Protein AF-I1BH23-F1 (afdb_monomer)

Organism: Rhizopus delemar (strain RA 99-880 / ATCC MYA-4621 / FGSC 9543 / NRRL 43880) (NCBI:txid246409)

Structure (mmCIF, N/CA/C/O backbone):
data_AF-I1BH23-F1
#
_entry.id   AF-I1BH23-F1
#
loop_
_atom_site.group_PDB
_atom_site.id
_atom_site.type_symbol
_atom_site.label_atom_id
_atom_site.label_alt_id
_atom_site.label_comp_id
_atom_site.label_asym_id
_atom_site.label_entity_id
_atom_site.label_seq_id
_atom_site.pdbx_PDB_ins_code
_atom_site.Cartn_x
_atom_site.Cartn_y
_atom_site.Cartn_z
_atom_site.occupancy
_atom_site.B_iso_or_equiv
_atom_site.auth_seq_id
_atom_site.auth_comp_id
_atom_site.auth_asym_id
_atom_site.auth_atom_id
_atom_site.pdbx_PDB_model_num
ATOM 1 N N . MET A 1 1 ? -41.120 -14.215 31.975 1.00 35.50 1 MET A N 1
ATOM 2 C CA . MET A 1 1 ? -40.733 -13.233 33.008 1.00 35.50 1 MET A CA 1
ATOM 3 C C . MET A 1 1 ? -39.450 -12.530 32.563 1.00 35.50 1 MET A C 1
ATOM 5 O O . MET A 1 1 ? -38.371 -13.021 32.846 1.00 35.50 1 MET A O 1
ATOM 9 N N . ARG A 1 2 ? -39.552 -11.447 31.778 1.00 42.12 2 ARG A N 1
ATOM 10 C CA . ARG A 1 2 ? -38.426 -10.549 31.460 1.00 42.12 2 ARG A CA 1
ATOM 11 C C . ARG A 1 2 ? -38.741 -9.221 32.123 1.00 42.12 2 ARG A C 1
ATOM 13 O O . ARG A 1 2 ? -39.538 -8.449 31.608 1.00 42.12 2 ARG A O 1
ATOM 20 N N . GLY A 1 3 ? -38.186 -9.025 33.304 1.00 43.84 3 GLY A N 1
ATOM 21 C CA . GLY A 1 3 ? -38.263 -7.773 34.024 1.00 43.84 3 GLY A CA 1
ATOM 22 C C . GLY A 1 3 ? -36.940 -7.581 34.727 1.00 43.84 3 GLY A C 1
ATOM 23 O O . GLY A 1 3 ? -36.629 -8.357 35.621 1.00 43.84 3 GLY A O 1
ATOM 24 N N . GLN A 1 4 ? -36.168 -6.601 34.270 1.00 43.69 4 GLN A N 1
ATOM 25 C CA . GLN A 1 4 ? -35.532 -5.579 35.098 1.00 43.69 4 GLN A CA 1
ATOM 26 C C . GLN A 1 4 ? -34.701 -4.667 34.191 1.00 43.69 4 GLN A C 1
ATOM 28 O O . GLN A 1 4 ? -33.939 -5.128 33.346 1.00 43.69 4 GLN A O 1
ATOM 33 N N . ASN A 1 5 ? -34.923 -3.366 34.356 1.00 53.41 5 ASN A N 1
ATOM 34 C CA . ASN A 1 5 ? -34.186 -2.278 33.731 1.00 53.41 5 ASN A CA 1
ATOM 35 C C . ASN A 1 5 ? -32.674 -2.493 33.876 1.00 53.41 5 ASN A C 1
ATOM 37 O O . ASN A 1 5 ? -32.175 -2.543 34.997 1.00 53.41 5 ASN A O 1
ATOM 41 N N . SER A 1 6 ? -31.946 -2.555 32.765 1.00 54.62 6 SER A N 1
ATOM 42 C CA . SER A 1 6 ? -30.481 -2.538 32.763 1.00 54.62 6 SER A CA 1
ATOM 43 C C . SER A 1 6 ? -29.960 -1.454 31.817 1.00 54.62 6 SER A C 1
ATOM 45 O O . SER A 1 6 ? -29.117 -1.718 30.967 1.00 54.62 6 SER A O 1
ATOM 47 N N . ASP A 1 7 ? -30.478 -0.231 31.955 1.00 61.53 7 ASP A N 1
ATOM 48 C CA . ASP A 1 7 ? -29.853 0.970 31.370 1.00 61.53 7 ASP A CA 1
ATOM 49 C C . ASP A 1 7 ? -28.639 1.437 32.195 1.00 61.53 7 ASP A C 1
ATOM 51 O O . ASP A 1 7 ? -27.981 2.424 31.867 1.00 61.53 7 ASP A O 1
ATOM 55 N N . SER A 1 8 ? -28.319 0.734 33.285 1.00 75.50 8 SER A N 1
ATOM 56 C CA . SER A 1 8 ? -27.073 0.936 34.009 1.00 75.50 8 SER A CA 1
ATOM 57 C C . SER A 1 8 ? -25.912 0.346 33.200 1.00 75.50 8 SER A C 1
ATOM 59 O O . SER A 1 8 ? -25.946 -0.855 32.912 1.00 75.50 8 SER A O 1
ATOM 61 N N . PRO A 1 9 ? -24.882 1.143 32.867 1.00 83.44 9 PRO A N 1
ATOM 62 C CA . PRO A 1 9 ? -23.712 0.641 32.162 1.00 83.44 9 PRO A CA 1
ATOM 63 C C . PRO A 1 9 ? -23.049 -0.485 32.958 1.00 83.44 9 PRO A C 1
ATOM 65 O O . PRO A 1 9 ? -22.984 -0.447 34.191 1.00 83.44 9 PRO A O 1
ATOM 68 N N . LEU A 1 10 ? -22.559 -1.493 32.241 1.00 89.56 10 LEU A N 1
ATOM 69 C CA . LEU A 1 10 ? -21.829 -2.608 32.823 1.00 89.56 10 LEU A CA 1
ATOM 70 C C . LEU A 1 10 ? -20.572 -2.102 33.532 1.00 89.56 10 LEU A C 1
ATOM 72 O O . LEU A 1 10 ? -19.930 -1.132 33.118 1.00 89.56 10 LEU A O 1
ATOM 76 N N . ASN A 1 11 ? -20.160 -2.827 34.574 1.00 93.50 11 ASN A N 1
ATOM 77 C CA . ASN A 1 11 ? -18.813 -2.666 35.105 1.00 93.50 11 ASN A CA 1
ATOM 78 C C . ASN A 1 11 ? -17.798 -2.902 33.962 1.00 93.50 11 ASN A C 1
ATOM 80 O O . ASN A 1 11 ? -17.906 -3.926 33.283 1.00 93.50 11 ASN A O 1
ATOM 84 N N . PRO A 1 12 ? -16.798 -2.026 33.752 1.00 93.88 12 PRO A N 1
ATOM 85 C CA . PRO A 1 12 ? -15.877 -2.151 32.622 1.00 93.88 12 PRO A CA 1
ATOM 86 C C . PRO A 1 12 ? -15.124 -3.486 32.546 1.00 93.88 12 PRO A C 1
ATOM 88 O O . PRO A 1 12 ? -14.884 -3.995 31.454 1.00 93.88 12 PRO A O 1
ATOM 91 N N . VAL A 1 13 ? -14.786 -4.086 33.693 1.00 95.06 13 VAL A N 1
ATOM 92 C CA . VAL A 1 13 ? -14.118 -5.398 33.752 1.00 95.06 13 VAL A CA 1
ATOM 93 C C . VAL A 1 13 ? -15.074 -6.507 33.315 1.00 95.06 13 VAL A C 1
ATOM 95 O O . VAL A 1 13 ? -14.680 -7.416 32.584 1.00 95.06 13 VAL A O 1
ATOM 98 N N . MET A 1 14 ? -16.346 -6.409 33.707 1.00 94.19 14 MET A N 1
ATOM 99 C CA . MET A 1 14 ? -17.389 -7.333 33.260 1.00 94.19 14 MET A CA 1
ATOM 100 C C . MET A 1 14 ? -17.646 -7.189 31.758 1.00 94.19 14 MET A C 1
ATOM 102 O O . MET A 1 14 ? -17.701 -8.190 31.053 1.00 94.19 14 MET A O 1
ATOM 106 N N . ALA A 1 15 ? -17.737 -5.957 31.252 1.00 94.38 15 ALA A N 1
ATOM 107 C CA . ALA A 1 15 ? -17.900 -5.684 29.826 1.00 94.38 15 ALA A CA 1
ATOM 108 C C . ALA A 1 15 ? -16.736 -6.259 29.001 1.00 94.38 15 ALA A C 1
ATOM 110 O O . ALA A 1 15 ? -16.965 -6.929 27.999 1.00 94.38 15 ALA A O 1
ATOM 111 N N . LEU A 1 16 ? -15.491 -6.072 29.453 1.00 95.19 16 LEU A N 1
ATOM 112 C CA . LEU A 1 16 ? -14.322 -6.682 28.817 1.00 95.19 16 LEU A CA 1
ATOM 113 C C . LEU A 1 16 ? -14.391 -8.215 28.837 1.00 95.19 16 LEU A C 1
ATOM 115 O O . LEU A 1 16 ? -14.121 -8.854 27.823 1.00 95.19 16 LEU A O 1
ATOM 119 N N . SER A 1 17 ? -14.772 -8.799 29.974 1.00 96.31 17 SER A N 1
ATOM 120 C CA . SER A 1 17 ? -14.892 -10.253 30.119 1.00 96.31 17 SER A CA 1
ATOM 121 C C . SER A 1 17 ? -15.945 -10.824 29.168 1.00 96.31 17 SER A C 1
ATOM 123 O O . SER A 1 17 ? -15.680 -11.811 28.489 1.00 96.31 17 SER A O 1
ATOM 125 N N . LEU A 1 18 ? -17.108 -10.171 29.067 1.00 94.81 18 LEU A N 1
ATOM 126 C CA . LEU A 1 18 ? -18.178 -10.550 28.141 1.00 94.81 18 LEU A CA 1
ATOM 127 C C . LEU A 1 18 ? -17.742 -10.407 26.684 1.00 94.81 18 LEU A C 1
ATOM 129 O O . LEU A 1 18 ? -17.912 -11.345 25.914 1.00 94.81 18 LEU A O 1
ATOM 133 N N . PHE A 1 19 ? -17.098 -9.297 26.322 1.00 95.00 19 PHE A N 1
ATOM 134 C CA . PHE A 1 19 ? -16.575 -9.091 24.972 1.00 95.00 19 PHE A CA 1
ATOM 135 C C . PHE A 1 19 ? -15.619 -10.219 24.543 1.00 95.00 19 PHE A C 1
ATOM 137 O O . PHE A 1 19 ? -15.718 -10.733 23.428 1.00 95.00 19 PHE A O 1
ATOM 144 N N . LEU A 1 20 ? -14.718 -10.642 25.439 1.00 94.88 20 LEU A N 1
ATOM 145 C CA . LEU A 1 20 ? -13.757 -11.720 25.177 1.00 94.88 20 LEU A CA 1
ATOM 146 C C . LEU A 1 20 ? -14.379 -13.124 25.206 1.00 94.88 20 LEU A C 1
ATOM 148 O O . LEU A 1 20 ? -13.872 -14.016 24.524 1.00 94.88 20 LEU A O 1
ATOM 152 N N . ALA A 1 21 ? -15.436 -13.331 25.992 1.00 95.44 21 ALA A N 1
ATOM 153 C CA . ALA A 1 21 ? -16.112 -14.619 26.123 1.00 95.44 21 ALA A CA 1
ATOM 154 C C . ALA A 1 21 ? -17.132 -14.867 25.004 1.00 95.44 21 ALA A C 1
ATOM 156 O O . ALA A 1 21 ? -17.202 -15.971 24.473 1.00 95.44 21 ALA A O 1
ATOM 157 N N . GLU A 1 22 ? -17.919 -13.853 24.636 1.00 93.56 22 GLU A N 1
ATOM 158 C CA . GLU A 1 22 ? -18.977 -13.982 23.629 1.00 93.56 22 GLU A CA 1
ATOM 159 C C . GLU A 1 22 ? -18.433 -13.979 22.197 1.00 93.56 22 GLU A C 1
ATOM 161 O O . GLU A 1 22 ? -19.048 -14.587 21.323 1.00 93.56 22 GLU A O 1
ATOM 166 N N . GLN A 1 23 ? -17.315 -13.279 21.954 1.00 89.44 23 GLN A N 1
ATOM 167 C CA . GLN A 1 23 ? -16.611 -13.192 20.662 1.00 89.44 23 GLN A CA 1
ATOM 168 C C . GLN A 1 23 ? -17.528 -12.952 19.454 1.00 89.44 23 GLN A C 1
ATOM 170 O O . GLN A 1 23 ? -17.286 -13.452 18.354 1.00 89.44 23 GLN A O 1
ATOM 175 N N . GLN A 1 24 ? -18.602 -12.184 19.643 1.00 91.44 24 GLN A N 1
ATOM 176 C CA . GLN A 1 24 ? -19.575 -11.978 18.580 1.00 91.44 24 GLN A CA 1
ATOM 177 C C . GLN A 1 24 ? -18.942 -11.185 17.429 1.00 91.44 24 GLN A C 1
ATOM 179 O O . GLN A 1 24 ? -18.278 -10.171 17.668 1.00 91.44 24 GLN A O 1
ATOM 184 N N . PRO A 1 25 ? -19.179 -11.576 16.164 1.00 87.00 25 PRO A N 1
ATOM 185 C CA . PRO A 1 25 ? -18.552 -10.933 15.009 1.00 87.00 25 PRO A CA 1
ATOM 186 C C . PRO A 1 25 ? -19.058 -9.504 14.779 1.00 87.00 25 PRO A C 1
ATOM 188 O O . PRO A 1 25 ? -18.439 -8.729 14.054 1.00 87.00 25 PRO A O 1
ATOM 191 N N . SER A 1 26 ? -20.189 -9.135 15.384 1.00 90.06 26 SER A N 1
ATOM 192 C CA . SER A 1 26 ? -20.736 -7.788 15.299 1.00 90.06 26 SER A CA 1
ATOM 193 C C . SER A 1 26 ? -21.323 -7.346 16.630 1.00 90.06 26 SER A C 1
ATOM 195 O O . SER A 1 26 ? -21.889 -8.150 17.369 1.00 90.06 26 SER A O 1
ATOM 197 N N . LEU A 1 27 ? -21.256 -6.036 16.878 1.00 92.19 27 LEU A N 1
ATOM 198 C CA . LEU A 1 27 ? -21.851 -5.396 18.049 1.00 92.19 27 LEU A CA 1
ATOM 199 C C . LEU A 1 27 ? -23.343 -5.728 18.198 1.00 92.19 27 LEU A C 1
ATOM 201 O O . LEU A 1 27 ? -23.823 -5.881 19.312 1.00 92.19 27 LEU A O 1
ATOM 205 N N . TYR A 1 28 ? -24.069 -5.853 17.085 1.00 90.75 28 TYR A N 1
ATOM 206 C CA . TYR A 1 28 ? -25.521 -6.060 17.084 1.00 90.75 28 TYR A CA 1
ATOM 207 C C . TYR A 1 28 ? -25.939 -7.426 17.648 1.00 90.75 28 TYR A C 1
ATOM 209 O O . TYR A 1 28 ? -27.077 -7.592 18.075 1.00 90.75 28 TYR A O 1
ATOM 217 N N . LEU A 1 29 ? -25.024 -8.397 17.631 1.00 90.56 29 LEU A N 1
ATOM 218 C CA . LEU A 1 29 ? -25.246 -9.750 18.142 1.00 90.56 29 LEU A CA 1
ATOM 219 C C . LEU A 1 29 ? -24.786 -9.916 19.596 1.00 90.56 29 LEU A C 1
ATOM 221 O O . LEU A 1 29 ? -25.023 -10.966 20.185 1.00 90.56 29 LEU A O 1
ATOM 225 N N . HIS A 1 30 ? -24.127 -8.906 20.168 1.00 92.94 30 HIS A N 1
ATOM 226 C CA . HIS A 1 30 ? -23.650 -8.940 21.547 1.00 92.94 30 HIS A CA 1
ATOM 227 C C . HIS A 1 30 ? -24.825 -8.860 22.530 1.00 92.94 30 HIS A C 1
ATOM 229 O O . HIS A 1 30 ? -25.798 -8.151 22.268 1.00 92.94 30 HIS A O 1
ATOM 235 N N . THR A 1 31 ? -24.722 -9.505 23.696 1.00 92.75 31 THR A N 1
ATOM 236 C CA . THR A 1 31 ? -25.790 -9.496 24.723 1.00 92.75 31 THR A CA 1
ATOM 237 C C . THR A 1 31 ? -26.131 -8.081 25.217 1.00 92.75 31 THR A C 1
ATOM 239 O O . THR A 1 31 ? -27.262 -7.792 25.604 1.00 92.75 31 THR A O 1
ATOM 242 N N . HIS A 1 32 ? -25.153 -7.174 25.156 1.00 91.44 32 HIS A N 1
ATOM 243 C CA . HIS A 1 32 ? -25.263 -5.771 25.572 1.00 91.44 32 HIS A CA 1
ATOM 244 C C . HIS A 1 32 ? -24.798 -4.804 24.465 1.00 91.44 32 HIS A C 1
ATOM 246 O O . HIS A 1 32 ? -23.733 -4.197 24.583 1.00 91.44 32 HIS A O 1
ATOM 252 N N . PRO A 1 33 ? -25.568 -4.640 23.374 1.00 91.06 33 PRO A N 1
ATOM 253 C CA . PRO A 1 33 ? -25.131 -3.891 22.191 1.00 91.06 33 PRO A CA 1
ATOM 254 C C . PRO A 1 33 ? -25.124 -2.367 22.406 1.00 91.06 33 PRO A C 1
ATOM 256 O O . PRO A 1 33 ? -24.469 -1.633 21.668 1.00 91.06 33 PRO A O 1
ATOM 259 N N . HIS A 1 34 ? -25.859 -1.884 23.412 1.00 93.06 34 HIS A N 1
ATOM 260 C CA . HIS A 1 34 ? -25.967 -0.464 23.760 1.00 93.06 34 HIS A CA 1
ATOM 261 C C . HIS A 1 34 ? -25.027 -0.040 24.895 1.00 93.06 34 HIS A C 1
ATOM 263 O O . HIS A 1 34 ? -24.980 1.142 25.231 1.00 93.06 34 HIS A O 1
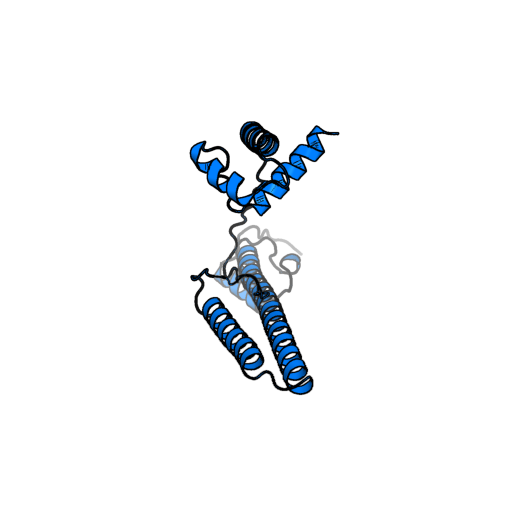ATOM 269 N N . ASP A 1 35 ? -24.268 -0.975 25.476 1.00 93.50 35 ASP A N 1
ATOM 270 C CA . ASP A 1 35 ? -23.333 -0.648 26.548 1.00 93.50 35 ASP A CA 1
ATOM 271 C C . ASP A 1 35 ? -22.147 0.180 26.007 1.00 93.50 35 ASP A C 1
ATOM 273 O O . ASP A 1 35 ? -21.508 -0.217 25.025 1.00 93.50 35 ASP A O 1
ATOM 277 N N . PRO A 1 36 ? -21.814 1.329 26.626 1.00 93.31 36 PRO A N 1
ATOM 278 C CA . PRO A 1 36 ? -20.774 2.219 26.118 1.00 93.31 36 PRO A CA 1
ATOM 279 C C . PRO A 1 36 ? -19.378 1.582 26.126 1.00 93.31 36 PRO A C 1
ATOM 281 O O . PRO A 1 36 ? -18.582 1.865 25.225 1.00 93.31 36 PRO A O 1
ATOM 284 N N . THR A 1 37 ? -19.077 0.710 27.094 1.00 94.75 37 THR A N 1
ATOM 285 C CA . THR A 1 37 ? -17.784 0.019 27.171 1.00 94.75 37 THR A CA 1
ATOM 286 C C . THR A 1 37 ? -17.678 -1.027 26.069 1.00 94.75 37 THR A C 1
ATOM 288 O O . THR A 1 37 ? -16.680 -1.047 25.351 1.00 94.75 37 THR A O 1
ATOM 291 N N . ILE A 1 38 ? -18.726 -1.831 25.855 1.00 95.06 38 ILE A N 1
ATOM 292 C CA . ILE A 1 38 ? -18.786 -2.797 24.745 1.00 95.06 38 ILE A CA 1
ATOM 293 C C . ILE A 1 38 ? -18.625 -2.089 23.395 1.00 95.06 38 ILE A C 1
ATOM 295 O O . ILE A 1 38 ? -17.793 -2.489 22.578 1.00 95.06 38 ILE A O 1
ATOM 299 N N . ILE A 1 39 ? -19.347 -0.986 23.168 1.00 94.69 39 ILE A N 1
ATOM 300 C CA . ILE A 1 39 ? -19.219 -0.179 21.945 1.00 94.69 39 ILE A CA 1
ATOM 301 C C . ILE A 1 39 ? -17.770 0.284 21.742 1.00 94.69 39 ILE A C 1
ATOM 303 O O . ILE A 1 39 ? -17.249 0.234 20.624 1.00 94.69 39 ILE A O 1
ATOM 307 N N . GLN A 1 40 ? -17.108 0.750 22.804 1.00 94.81 40 GLN A N 1
ATOM 308 C CA . GLN A 1 40 ? -15.728 1.223 22.730 1.00 94.81 40 GLN A CA 1
ATOM 309 C C . GLN A 1 40 ? -14.734 0.090 22.442 1.00 94.81 40 GLN A C 1
ATOM 311 O O . GLN A 1 40 ? -13.789 0.295 21.672 1.00 94.81 40 GLN A O 1
ATOM 316 N N . LEU A 1 41 ? -14.956 -1.102 22.999 1.00 94.50 41 LEU A N 1
ATOM 317 C CA . LEU A 1 41 ? -14.148 -2.290 22.721 1.00 94.50 41 LEU A CA 1
ATOM 318 C C . LEU A 1 41 ? -14.263 -2.696 21.249 1.00 94.50 41 LEU A C 1
ATOM 320 O O . LEU A 1 41 ? -13.237 -2.827 20.585 1.00 94.50 41 LEU A O 1
ATOM 324 N N . TYR A 1 42 ? -15.479 -2.763 20.696 1.00 94.19 42 TYR A N 1
ATOM 325 C CA . TYR A 1 42 ? -15.682 -3.025 19.266 1.00 94.19 42 TYR A CA 1
ATOM 326 C C . TYR A 1 42 ? -15.034 -1.963 18.377 1.00 94.19 42 TYR A C 1
ATOM 328 O O . TYR A 1 42 ? -14.390 -2.308 17.391 1.00 94.19 42 TYR A O 1
ATOM 336 N N . LYS A 1 43 ? -15.154 -0.673 18.716 1.00 92.00 43 LYS A N 1
ATOM 337 C CA . LYS A 1 43 ? -14.491 0.406 17.961 1.00 92.00 43 LYS A CA 1
ATOM 338 C C . LYS A 1 43 ? -12.973 0.261 17.974 1.00 92.00 43 LYS A C 1
ATOM 340 O O . LYS A 1 43 ? -12.343 0.442 16.936 1.00 92.00 43 LYS A O 1
ATOM 345 N N . THR A 1 44 ? -12.400 -0.060 19.131 1.00 90.75 44 THR A N 1
ATOM 346 C CA . THR A 1 44 ? -10.954 -0.261 19.288 1.00 90.75 44 THR A CA 1
ATOM 347 C C . THR A 1 44 ? -10.491 -1.475 18.491 1.00 90.75 44 THR A C 1
ATOM 349 O O . THR A 1 44 ? -9.577 -1.358 17.681 1.00 90.75 44 THR A O 1
ATOM 352 N N . ALA A 1 45 ? -11.162 -2.616 18.656 1.00 90.06 45 ALA A N 1
ATOM 353 C CA . ALA A 1 45 ? -10.856 -3.841 17.927 1.00 90.06 45 ALA A CA 1
ATOM 354 C C . ALA A 1 45 ? -10.977 -3.637 16.410 1.00 90.06 45 ALA A C 1
ATOM 356 O O . ALA A 1 45 ? -10.064 -3.982 15.666 1.00 90.06 45 ALA A O 1
ATOM 357 N N . PHE A 1 46 ? -12.054 -2.997 15.951 1.00 86.62 46 PHE A N 1
ATOM 358 C CA . PHE A 1 46 ? -12.256 -2.687 14.539 1.00 86.62 46 PHE A CA 1
ATOM 359 C C . PHE A 1 46 ? -11.177 -1.750 13.993 1.00 86.62 46 PHE A C 1
ATOM 361 O O . PHE A 1 46 ? -10.652 -1.998 12.915 1.00 86.62 46 PHE A O 1
ATOM 368 N N . ALA A 1 47 ? -10.799 -0.703 14.734 1.00 82.75 47 ALA A N 1
ATOM 369 C CA . ALA A 1 47 ? -9.709 0.177 14.325 1.00 82.75 47 ALA A CA 1
ATOM 370 C C . ALA A 1 47 ? -8.396 -0.606 14.160 1.00 82.75 47 ALA A C 1
ATOM 372 O O . ALA A 1 47 ? -7.737 -0.473 13.132 1.00 82.75 47 ALA A O 1
ATOM 373 N N . LEU A 1 48 ? -8.053 -1.470 15.120 1.00 82.12 48 LEU A N 1
ATOM 374 C CA . LEU A 1 48 ? -6.850 -2.305 15.052 1.00 82.12 48 LEU A CA 1
ATOM 375 C C . LEU A 1 48 ? -6.874 -3.257 13.845 1.00 82.12 48 LEU A C 1
ATOM 377 O O . LEU A 1 48 ? -5.900 -3.319 13.096 1.00 82.12 48 LEU A O 1
ATOM 381 N N . VAL A 1 49 ? -7.995 -3.947 13.613 1.00 80.19 49 VAL A N 1
ATOM 382 C CA . VAL A 1 49 ? -8.143 -4.899 12.498 1.00 80.19 49 VAL A CA 1
ATOM 383 C C . VAL A 1 49 ? -8.151 -4.187 11.142 1.00 80.19 49 VAL A C 1
ATOM 385 O O . VAL A 1 49 ? -7.472 -4.629 10.218 1.00 80.19 49 VAL A O 1
ATOM 388 N N . CYS A 1 50 ? -8.859 -3.063 11.005 1.00 75.31 50 CYS A N 1
ATOM 389 C CA . CYS A 1 50 ? -8.866 -2.293 9.759 1.00 75.31 50 CYS A CA 1
ATOM 390 C C . CYS A 1 50 ? -7.487 -1.730 9.419 1.00 75.31 50 CYS A C 1
ATOM 392 O O . CYS A 1 50 ? -7.101 -1.747 8.252 1.00 75.31 50 CYS A O 1
ATOM 394 N N . HIS A 1 51 ? -6.728 -1.254 10.410 1.00 73.56 51 HIS A N 1
ATOM 395 C CA . HIS A 1 51 ? -5.353 -0.814 10.176 1.00 73.56 51 HIS A CA 1
ATOM 396 C C . HIS A 1 51 ? -4.467 -1.959 9.689 1.00 73.56 51 HIS A C 1
ATOM 398 O O . HIS A 1 51 ? -3.676 -1.752 8.771 1.00 73.56 51 HIS A O 1
ATOM 404 N N . TYR A 1 52 ? -4.643 -3.158 10.245 1.00 72.44 52 TYR A N 1
ATOM 405 C CA . TYR A 1 52 ? -3.905 -4.338 9.814 1.00 72.44 52 TYR A CA 1
ATOM 406 C C . TYR A 1 52 ? -4.240 -4.745 8.372 1.00 72.44 52 TYR A C 1
ATOM 408 O O . TYR A 1 52 ? -3.335 -4.909 7.563 1.00 72.44 52 TYR A O 1
ATOM 416 N N . GLN A 1 53 ? -5.523 -4.810 8.004 1.00 70.44 53 GLN A N 1
ATOM 417 C CA . GLN A 1 53 ? -5.932 -5.164 6.637 1.00 70.44 53 GLN A CA 1
ATOM 418 C C . GLN A 1 53 ? -5.437 -4.159 5.591 1.00 70.44 53 GLN A C 1
ATOM 420 O O . GLN A 1 53 ? -4.959 -4.556 4.530 1.00 70.44 53 GLN A O 1
ATOM 425 N N . VAL A 1 54 ? -5.521 -2.857 5.884 1.00 74.62 54 VAL A N 1
ATOM 426 C CA . VAL A 1 54 ? -5.004 -1.813 4.984 1.00 74.62 54 VAL A CA 1
ATOM 427 C C . VAL A 1 54 ? -3.482 -1.902 4.870 1.00 74.62 54 VAL A C 1
ATOM 429 O O . VAL A 1 54 ? -2.936 -1.730 3.783 1.00 74.62 54 VAL A O 1
ATOM 432 N N . PHE A 1 55 ? -2.789 -2.198 5.971 1.00 73.81 55 PHE A N 1
ATOM 433 C CA . PHE A 1 55 ? -1.350 -2.433 5.948 1.00 73.81 55 PHE A CA 1
ATOM 434 C C . PHE A 1 55 ? -0.982 -3.631 5.066 1.00 73.81 55 PHE A C 1
ATOM 436 O O . PHE A 1 55 ? -0.115 -3.492 4.207 1.00 73.81 55 PHE A O 1
ATOM 443 N N . GLU A 1 56 ? -1.661 -4.768 5.226 1.00 75.38 56 GLU A N 1
ATOM 444 C CA . GLU A 1 56 ? -1.413 -5.958 4.408 1.00 75.38 56 GLU A CA 1
ATOM 445 C C . GLU A 1 56 ? -1.681 -5.697 2.926 1.00 75.38 56 GLU A C 1
ATOM 447 O O . GLU A 1 56 ? -0.839 -6.014 2.092 1.00 75.38 56 GLU A O 1
ATOM 452 N N . GLN A 1 57 ? -2.805 -5.064 2.581 1.00 73.56 57 GLN A N 1
ATOM 453 C CA . GLN A 1 57 ? -3.124 -4.726 1.190 1.00 73.56 57 GLN A CA 1
ATOM 454 C C . GLN A 1 57 ? -2.065 -3.813 0.562 1.00 73.56 57 GLN A C 1
ATOM 456 O O . GLN A 1 57 ? -1.624 -4.056 -0.563 1.00 73.56 57 GLN A O 1
ATOM 461 N N . ASN A 1 58 ? -1.611 -2.796 1.300 1.00 79.31 58 ASN A N 1
ATOM 462 C CA . ASN A 1 58 ? -0.540 -1.921 0.836 1.00 79.31 58 ASN A CA 1
ATOM 463 C C . ASN A 1 58 ? 0.780 -2.689 0.673 1.00 79.31 58 ASN A C 1
ATOM 465 O O . ASN A 1 58 ? 1.491 -2.469 -0.304 1.00 79.31 58 ASN A O 1
ATOM 469 N N . LEU A 1 59 ? 1.099 -3.607 1.591 1.00 80.31 59 LEU A N 1
ATOM 470 C CA . LEU A 1 59 ? 2.292 -4.447 1.504 1.00 80.31 59 LEU A CA 1
ATOM 471 C C . LEU A 1 59 ? 2.253 -5.359 0.271 1.00 80.31 59 LEU A C 1
ATOM 473 O O . LEU A 1 59 ? 3.252 -5.450 -0.440 1.00 80.31 59 LEU A O 1
ATOM 477 N N . PHE A 1 60 ? 1.112 -5.990 -0.017 1.00 80.12 60 PHE A N 1
ATOM 478 C CA . PHE A 1 60 ? 0.943 -6.812 -1.217 1.00 80.12 60 PHE A CA 1
ATOM 479 C C . PHE A 1 60 ? 1.144 -5.994 -2.494 1.00 80.12 60 PHE A C 1
ATOM 481 O O . PHE A 1 60 ? 1.934 -6.395 -3.345 1.00 80.12 60 PHE A O 1
ATOM 488 N N . SER A 1 61 ? 0.515 -4.820 -2.591 1.00 82.44 61 SER A N 1
ATOM 489 C CA . SER A 1 61 ? 0.682 -3.922 -3.742 1.00 82.44 61 SER A CA 1
ATOM 490 C C . SER A 1 61 ? 2.136 -3.455 -3.918 1.00 82.44 61 SER A C 1
ATOM 492 O O . SER A 1 61 ? 2.642 -3.369 -5.040 1.00 82.44 61 SER A O 1
ATOM 494 N N . TRP A 1 62 ? 2.848 -3.206 -2.814 1.00 81.44 62 TRP A N 1
ATOM 495 C CA . TRP A 1 62 ? 4.280 -2.900 -2.841 1.00 81.44 62 TRP A CA 1
ATOM 496 C C . TRP A 1 62 ? 5.108 -4.054 -3.393 1.00 81.44 62 TRP A C 1
ATOM 498 O O . TRP A 1 62 ? 5.946 -3.836 -4.267 1.0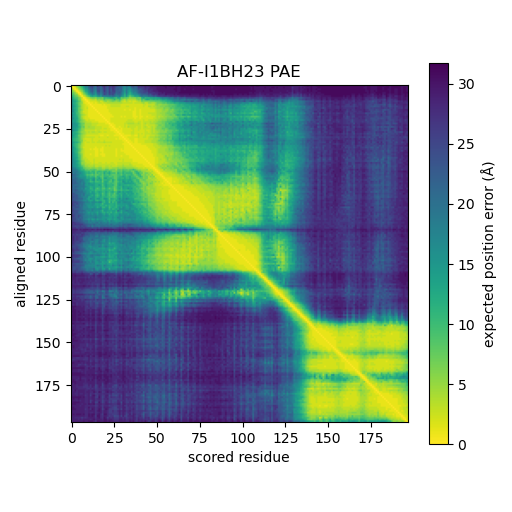0 81.44 62 TRP A O 1
ATOM 508 N N . ILE A 1 63 ? 4.891 -5.265 -2.874 1.00 84.38 63 ILE A N 1
ATOM 509 C CA . ILE A 1 63 ? 5.611 -6.466 -3.307 1.00 84.38 63 ILE A CA 1
ATOM 510 C C . ILE A 1 63 ? 5.381 -6.700 -4.800 1.00 84.38 63 ILE A C 1
ATOM 512 O O . ILE A 1 63 ? 6.351 -6.898 -5.526 1.00 84.38 63 ILE A O 1
ATOM 516 N N . GLU A 1 64 ? 4.134 -6.602 -5.259 1.00 87.06 64 GLU A N 1
ATOM 517 C CA . GLU A 1 64 ? 3.768 -6.733 -6.671 1.00 87.06 64 GLU A CA 1
ATOM 518 C C . GLU A 1 64 ? 4.530 -5.720 -7.540 1.00 87.06 64 GLU A C 1
ATOM 520 O O . GLU A 1 64 ? 5.254 -6.115 -8.449 1.00 87.06 64 GLU A O 1
ATOM 525 N N . THR A 1 65 ? 4.510 -4.434 -7.172 1.00 86.12 65 THR A N 1
ATOM 526 C CA . THR A 1 65 ? 5.231 -3.374 -7.905 1.00 86.12 65 THR A CA 1
ATOM 527 C C . THR A 1 65 ? 6.739 -3.639 -7.987 1.00 86.12 65 THR A C 1
ATOM 529 O O . THR A 1 65 ? 7.366 -3.428 -9.030 1.00 86.12 65 THR A O 1
ATOM 532 N N . ILE A 1 66 ? 7.348 -4.093 -6.885 1.00 87.44 66 ILE A N 1
ATOM 533 C CA . ILE A 1 66 ? 8.783 -4.412 -6.824 1.00 87.44 66 ILE A CA 1
ATOM 534 C C . ILE A 1 66 ? 9.101 -5.603 -7.727 1.00 87.44 66 ILE A C 1
ATOM 536 O O . ILE A 1 66 ? 10.082 -5.561 -8.475 1.00 87.44 66 ILE A O 1
ATOM 540 N N . CYS A 1 67 ? 8.286 -6.656 -7.658 1.00 88.00 67 CYS A N 1
ATOM 541 C CA . CYS A 1 67 ? 8.426 -7.851 -8.478 1.00 88.00 67 CYS A CA 1
ATOM 542 C C . CYS A 1 67 ? 8.292 -7.518 -9.965 1.00 88.00 67 CYS A C 1
ATOM 544 O O . CYS A 1 67 ? 9.202 -7.851 -10.722 1.00 88.00 67 CYS A O 1
ATOM 546 N N . ASP A 1 68 ? 7.254 -6.783 -10.360 1.00 90.19 68 ASP A N 1
ATOM 547 C CA . ASP A 1 68 ? 7.016 -6.376 -11.747 1.00 90.19 68 ASP A CA 1
ATOM 548 C C . ASP A 1 68 ? 8.153 -5.502 -12.284 1.00 90.19 68 ASP A C 1
ATOM 550 O O . ASP A 1 68 ? 8.659 -5.710 -13.391 1.00 90.19 68 ASP A O 1
ATOM 554 N N . THR A 1 69 ? 8.616 -4.538 -11.482 1.00 88.56 69 THR A N 1
ATOM 555 C CA . THR A 1 69 ? 9.720 -3.651 -11.872 1.00 88.56 69 THR A CA 1
ATOM 556 C C . THR A 1 69 ? 11.016 -4.436 -12.058 1.00 88.56 69 THR A C 1
ATOM 558 O O . THR A 1 69 ? 11.722 -4.258 -13.057 1.00 88.56 69 THR A O 1
ATOM 561 N N . ASN A 1 70 ? 11.332 -5.334 -11.123 1.00 89.19 70 ASN A N 1
ATOM 562 C CA . ASN A 1 70 ? 12.514 -6.183 -11.214 1.00 89.19 70 ASN A CA 1
ATOM 563 C C . ASN A 1 70 ? 12.410 -7.160 -12.396 1.00 89.19 70 ASN A C 1
ATOM 565 O O . ASN A 1 70 ? 13.377 -7.311 -13.141 1.00 89.19 70 ASN A O 1
ATOM 569 N N . GLU A 1 71 ? 11.242 -7.758 -12.638 1.00 90.00 71 GLU A N 1
ATOM 570 C CA . GLU A 1 71 ? 11.006 -8.630 -13.790 1.00 90.00 71 GLU A CA 1
ATOM 571 C C . GLU A 1 71 ? 11.245 -7.882 -15.108 1.00 90.00 71 GLU A C 1
ATOM 573 O O . GLU A 1 71 ? 11.955 -8.380 -15.986 1.00 90.00 71 GLU A O 1
ATOM 578 N N . GLN A 1 72 ? 10.731 -6.657 -15.246 1.00 88.56 72 GLN A N 1
ATOM 579 C CA . GLN A 1 72 ? 10.982 -5.827 -16.425 1.00 88.56 72 GLN A CA 1
ATOM 580 C C . GLN A 1 72 ? 12.470 -5.493 -16.601 1.00 88.56 72 GLN A C 1
ATOM 582 O O . GLN A 1 72 ? 12.977 -5.513 -17.726 1.00 88.56 72 GLN A O 1
ATOM 587 N N . LEU A 1 73 ? 13.187 -5.191 -15.515 1.00 86.69 73 LEU A N 1
ATOM 588 C CA . LEU A 1 73 ? 14.629 -4.931 -15.556 1.00 86.69 73 LEU A CA 1
ATOM 589 C C . LEU A 1 73 ? 15.418 -6.171 -15.996 1.00 86.69 73 LEU A C 1
ATOM 591 O O . LEU A 1 73 ? 16.333 -6.051 -16.820 1.00 86.69 73 LEU A O 1
ATOM 595 N N . PHE A 1 74 ? 15.043 -7.358 -15.514 1.00 87.81 74 PHE A N 1
ATOM 596 C CA . PHE A 1 74 ? 15.668 -8.615 -15.919 1.00 87.81 74 PHE A CA 1
ATOM 597 C C . PHE A 1 74 ? 15.359 -8.967 -17.372 1.00 87.81 74 PHE A C 1
ATOM 599 O O . PHE A 1 74 ? 16.289 -9.272 -18.115 1.00 87.81 74 PHE A O 1
ATOM 606 N N . LYS A 1 75 ? 14.105 -8.831 -17.823 1.00 87.06 75 LYS A N 1
ATOM 607 C CA . LYS A 1 75 ? 13.733 -9.028 -19.236 1.00 87.06 75 LYS A CA 1
ATOM 608 C C . LYS A 1 75 ? 14.547 -8.122 -20.159 1.00 87.06 75 LYS A C 1
ATOM 610 O O . LYS A 1 75 ? 15.211 -8.612 -21.064 1.00 87.06 75 LYS A O 1
ATOM 615 N N . ARG A 1 76 ? 14.620 -6.818 -19.858 1.00 83.94 76 ARG A N 1
ATOM 616 C CA . ARG A 1 76 ? 15.429 -5.858 -20.639 1.00 83.94 76 ARG A CA 1
ATOM 617 C C . ARG A 1 76 ? 16.911 -6.226 -20.669 1.00 83.94 76 ARG A C 1
ATOM 619 O O . ARG A 1 76 ? 17.569 -6.022 -21.686 1.00 83.94 76 ARG A O 1
ATOM 626 N N . THR A 1 77 ? 17.439 -6.737 -19.561 1.00 84.44 77 THR A N 1
ATOM 627 C CA . THR A 1 77 ? 18.826 -7.209 -19.465 1.00 84.44 77 THR A CA 1
ATOM 628 C C . THR A 1 77 ? 19.058 -8.435 -20.352 1.00 84.44 77 THR A C 1
ATOM 630 O O . THR A 1 77 ? 19.989 -8.435 -21.156 1.00 84.44 77 THR A O 1
ATOM 633 N N . ILE A 1 78 ? 18.185 -9.442 -20.264 1.00 83.56 78 ILE A N 1
ATOM 634 C CA . ILE A 1 78 ? 18.250 -10.677 -21.061 1.00 83.56 78 ILE A CA 1
ATOM 635 C C . ILE A 1 78 ? 18.134 -10.370 -22.558 1.00 83.56 78 ILE A C 1
ATOM 637 O O . ILE A 1 78 ? 18.945 -10.863 -23.344 1.00 83.56 78 ILE A O 1
ATOM 641 N N . ASP A 1 79 ? 17.188 -9.515 -22.950 1.00 84.00 79 ASP A N 1
ATOM 642 C CA . ASP A 1 79 ? 16.993 -9.106 -24.344 1.00 84.00 79 ASP A CA 1
ATOM 643 C C . ASP A 1 79 ? 18.254 -8.441 -24.904 1.00 84.00 79 ASP A C 1
ATOM 645 O O . ASP A 1 79 ? 18.666 -8.715 -26.032 1.00 84.00 79 ASP A O 1
ATOM 649 N N . LYS A 1 80 ? 18.909 -7.588 -24.104 1.00 81.44 80 LYS A N 1
ATOM 650 C CA . LYS A 1 80 ? 20.130 -6.888 -24.518 1.00 81.44 80 LYS A CA 1
ATOM 651 C C . LYS A 1 80 ? 21.317 -7.823 -24.667 1.00 81.44 80 LYS A C 1
ATOM 653 O O . LYS A 1 80 ? 22.005 -7.728 -25.679 1.00 81.44 80 LYS A O 1
ATOM 658 N N . ILE A 1 81 ? 21.508 -8.746 -23.728 1.00 81.38 81 ILE A N 1
ATOM 659 C CA . ILE A 1 81 ? 22.543 -9.783 -23.824 1.00 81.38 81 ILE A CA 1
ATOM 660 C C . ILE A 1 81 ? 22.319 -10.645 -25.076 1.00 81.38 81 ILE A C 1
ATOM 662 O O . ILE A 1 81 ? 23.261 -10.899 -25.824 1.00 81.38 81 ILE A O 1
ATOM 666 N N . SER A 1 82 ? 21.069 -11.033 -25.340 1.00 80.19 82 SER A N 1
ATOM 667 C CA . SER A 1 82 ? 20.700 -11.893 -26.473 1.00 80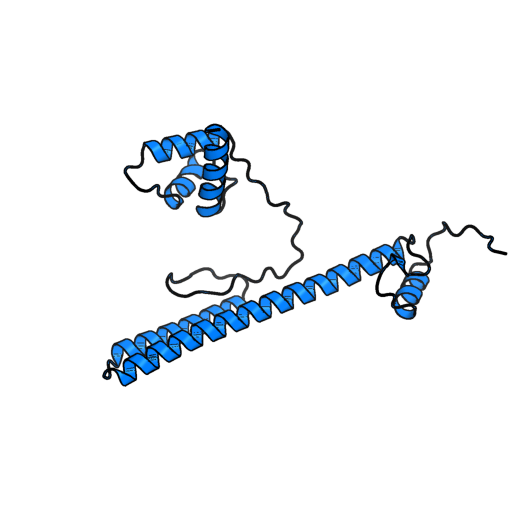.19 82 SER A CA 1
ATOM 668 C C . SER A 1 82 ? 20.822 -11.190 -27.832 1.00 80.19 82 SER A C 1
ATOM 670 O O . SER A 1 82 ? 21.114 -11.835 -28.833 1.00 80.19 82 SER A O 1
ATOM 672 N N . SER A 1 83 ? 20.631 -9.865 -27.883 1.00 80.88 83 SER A N 1
ATOM 673 C CA . SER A 1 83 ? 20.665 -9.064 -29.122 1.00 80.88 83 SER A CA 1
ATOM 674 C C . SER A 1 83 ? 22.065 -8.681 -29.628 1.00 80.88 83 SER A C 1
ATOM 676 O O . SER A 1 83 ? 22.179 -7.996 -30.643 1.00 80.88 83 SER A O 1
ATOM 678 N N . GLY A 1 84 ? 23.123 -9.097 -28.931 1.00 72.94 84 GLY A N 1
ATOM 679 C CA . GLY A 1 84 ? 24.494 -8.646 -29.170 1.00 72.94 84 GLY A CA 1
ATOM 680 C C . GLY A 1 84 ? 24.996 -7.820 -27.989 1.00 72.94 84 GLY A C 1
ATOM 681 O O . GLY A 1 84 ? 24.366 -6.852 -27.567 1.00 72.94 84 GLY A O 1
ATOM 682 N N . MET A 1 85 ? 26.120 -8.254 -27.423 1.00 69.69 85 MET A N 1
ATOM 683 C CA . MET A 1 85 ? 26.584 -7.850 -26.099 1.00 69.69 85 MET A CA 1
ATOM 684 C C . MET A 1 85 ? 27.059 -6.387 -26.066 1.00 69.69 85 MET A C 1
ATOM 686 O O . MET A 1 85 ? 28.214 -6.083 -26.344 1.00 69.69 85 MET A O 1
ATOM 690 N N . ASP A 1 86 ? 26.169 -5.479 -25.671 1.00 78.62 86 ASP A N 1
ATOM 691 C CA . ASP A 1 86 ? 26.518 -4.121 -25.241 1.00 78.62 86 ASP A CA 1
ATOM 692 C C . ASP A 1 86 ? 26.703 -4.130 -23.713 1.00 78.62 86 ASP A C 1
ATOM 694 O O . ASP A 1 86 ? 25.756 -3.942 -22.936 1.00 78.62 86 ASP A O 1
ATOM 698 N N . MET A 1 87 ? 27.929 -4.448 -23.283 1.00 79.00 87 MET A N 1
ATOM 699 C CA . MET A 1 87 ? 28.296 -4.595 -21.868 1.00 79.00 87 MET A CA 1
ATOM 700 C C . MET A 1 87 ? 28.026 -3.321 -21.064 1.00 79.00 87 MET A C 1
ATOM 702 O O . MET A 1 87 ? 27.523 -3.401 -19.943 1.00 79.00 87 MET A O 1
ATOM 706 N N . ASP A 1 88 ? 28.291 -2.148 -21.641 1.00 80.06 88 ASP A N 1
ATOM 707 C CA . ASP A 1 88 ? 28.111 -0.865 -20.959 1.00 80.06 88 ASP A CA 1
ATOM 708 C C . ASP A 1 88 ? 26.633 -0.548 -20.740 1.00 80.06 88 ASP A C 1
ATOM 710 O O . ASP A 1 88 ? 26.229 -0.096 -19.664 1.00 80.06 88 ASP A O 1
ATOM 714 N N . ARG A 1 89 ? 25.786 -0.820 -21.736 1.00 76.81 89 ARG A N 1
ATOM 715 C CA . ARG A 1 89 ? 24.341 -0.619 -21.600 1.00 76.81 89 ARG A CA 1
ATOM 716 C C . ARG A 1 89 ? 23.708 -1.620 -20.643 1.00 76.81 89 ARG A C 1
ATOM 718 O O . ARG A 1 89 ? 22.837 -1.238 -19.862 1.00 76.81 89 ARG A O 1
ATOM 725 N N . THR A 1 90 ? 24.163 -2.867 -20.676 1.00 82.12 90 THR A N 1
ATOM 726 C CA . THR A 1 90 ? 23.718 -3.918 -19.754 1.00 82.12 90 THR A CA 1
ATOM 727 C C . THR A 1 90 ? 24.085 -3.559 -18.315 1.00 82.12 90 THR A C 1
ATOM 729 O O . THR A 1 90 ? 23.227 -3.572 -17.433 1.00 82.12 90 THR A O 1
ATOM 732 N N . LYS A 1 91 ? 25.326 -3.107 -18.092 1.00 83.19 91 LYS A N 1
ATOM 733 C CA . LYS A 1 91 ? 25.798 -2.614 -16.795 1.00 83.19 91 LYS A CA 1
ATOM 734 C C . LYS A 1 91 ? 24.926 -1.476 -16.256 1.00 83.19 91 LYS A C 1
ATOM 736 O O . LYS A 1 91 ? 24.518 -1.540 -15.102 1.00 83.19 91 LYS A O 1
ATOM 741 N N . ARG A 1 92 ? 24.554 -0.494 -17.089 1.00 83.12 92 ARG A N 1
ATOM 742 C CA . ARG A 1 92 ? 23.661 0.612 -16.680 1.00 83.12 92 ARG A CA 1
ATOM 743 C C . ARG A 1 92 ? 22.268 0.140 -16.254 1.00 83.12 92 ARG A C 1
ATOM 745 O O . ARG A 1 92 ? 21.696 0.712 -15.330 1.00 83.12 92 ARG A O 1
ATOM 752 N N . ILE A 1 93 ? 21.703 -0.873 -16.918 1.00 82.06 93 ILE A N 1
ATOM 753 C CA . ILE A 1 93 ? 20.401 -1.445 -16.528 1.00 82.06 93 ILE A CA 1
ATOM 754 C C . ILE A 1 93 ? 20.519 -2.115 -15.153 1.00 82.06 93 ILE A C 1
ATOM 756 O O . ILE A 1 93 ? 19.678 -1.874 -14.287 1.00 82.06 93 ILE A O 1
ATOM 760 N N . CYS A 1 94 ? 21.590 -2.880 -14.924 1.00 84.19 94 CYS A N 1
ATOM 761 C CA . CYS A 1 94 ? 21.861 -3.509 -13.632 1.00 84.19 94 CYS A CA 1
ATOM 762 C C . CYS A 1 94 ? 22.086 -2.477 -12.515 1.00 84.19 94 CYS A C 1
ATOM 764 O O . CYS A 1 94 ? 21.471 -2.587 -11.458 1.00 84.19 94 CYS A O 1
ATOM 766 N N . GLU A 1 95 ? 22.908 -1.448 -12.746 1.00 85.12 95 GLU A N 1
ATOM 767 C CA . GLU A 1 95 ? 23.140 -0.354 -11.787 1.00 85.12 95 GLU A CA 1
ATOM 768 C C . GLU A 1 95 ? 21.836 0.361 -11.424 1.00 85.12 95 GLU A C 1
ATOM 770 O O . GLU A 1 95 ? 21.572 0.629 -10.253 1.00 85.12 95 GLU A O 1
ATOM 775 N N . ARG A 1 96 ? 20.969 0.596 -12.415 1.00 84.31 96 ARG A N 1
ATOM 776 C CA . ARG A 1 96 ? 19.643 1.178 -12.199 1.00 84.31 96 ARG A CA 1
ATOM 777 C C . ARG A 1 96 ? 18.746 0.271 -11.350 1.00 84.31 96 ARG A C 1
ATOM 779 O O . ARG A 1 96 ? 18.030 0.776 -10.490 1.00 84.31 96 ARG A O 1
ATOM 786 N N . GLY A 1 97 ? 18.796 -1.045 -11.557 1.00 84.69 97 GLY A N 1
ATOM 787 C CA . GLY A 1 97 ? 18.082 -2.009 -10.718 1.00 84.69 97 GLY A CA 1
ATOM 788 C C . GLY A 1 97 ? 18.608 -2.064 -9.283 1.00 84.69 97 GLY A C 1
ATOM 789 O O . GLY A 1 97 ? 17.818 -2.126 -8.341 1.00 84.69 97 GLY A O 1
ATOM 790 N N . ILE A 1 98 ? 19.926 -1.978 -9.091 1.00 84.38 98 ILE A N 1
ATOM 791 C CA . ILE A 1 98 ? 20.543 -1.902 -7.757 1.00 84.38 98 ILE A CA 1
ATOM 792 C C . ILE A 1 98 ? 20.078 -0.636 -7.030 1.00 84.38 98 ILE A C 1
ATOM 794 O O . ILE A 1 98 ? 19.656 -0.713 -5.876 1.00 84.38 98 ILE A O 1
ATOM 798 N N . GLU A 1 99 ? 20.110 0.512 -7.709 1.00 87.19 99 GLU A N 1
ATOM 799 C CA . GLU A 1 99 ? 19.688 1.789 -7.132 1.00 87.19 99 GLU A CA 1
ATOM 800 C C . GLU A 1 99 ? 18.192 1.795 -6.796 1.00 87.19 99 GLU A C 1
ATOM 802 O O . GLU A 1 99 ? 17.804 2.214 -5.708 1.00 87.19 99 GLU A O 1
ATOM 807 N N . TYR A 1 100 ? 17.352 1.242 -7.676 1.00 88.19 100 TYR A N 1
ATOM 808 C CA . TYR A 1 100 ? 15.928 1.047 -7.403 1.00 88.19 100 TYR A CA 1
ATOM 809 C C . TYR A 1 100 ? 15.698 0.249 -6.116 1.00 88.19 100 TYR A C 1
ATOM 811 O O . TYR A 1 100 ? 14.995 0.715 -5.220 1.00 88.19 100 TYR A O 1
ATOM 819 N N . ASN A 1 101 ? 16.327 -0.923 -5.987 1.00 88.00 101 ASN A N 1
ATOM 820 C CA . ASN A 1 101 ? 16.148 -1.780 -4.815 1.00 88.00 101 ASN A CA 1
ATOM 821 C C . ASN A 1 101 ? 16.699 -1.125 -3.535 1.00 88.00 101 ASN A C 1
ATOM 823 O O . ASN A 1 101 ? 16.112 -1.283 -2.462 1.00 88.00 101 ASN A O 1
ATOM 827 N N . ARG A 1 102 ? 17.788 -0.348 -3.629 1.00 84.75 102 ARG A N 1
ATOM 828 C CA . ARG A 1 102 ? 18.310 0.447 -2.507 1.00 84.75 102 ARG A CA 1
ATOM 829 C C . ARG A 1 102 ? 17.304 1.509 -2.061 1.00 84.75 102 ARG A C 1
ATOM 831 O O . ARG A 1 102 ? 17.050 1.617 -0.862 1.00 84.75 102 ARG A O 1
ATOM 838 N N . GLU A 1 103 ? 16.711 2.243 -2.997 1.00 80.75 103 GLU A N 1
ATOM 839 C CA . GLU A 1 103 ? 15.703 3.267 -2.706 1.00 80.75 103 GLU A CA 1
ATOM 840 C C . GLU A 1 103 ? 14.414 2.674 -2.138 1.00 80.75 103 GLU A C 1
ATOM 842 O O . GLU A 1 103 ? 13.888 3.173 -1.147 1.00 80.75 103 GLU A O 1
ATOM 847 N N . VAL A 1 104 ? 13.927 1.567 -2.697 1.00 81.25 104 VAL A N 1
ATOM 848 C CA . VAL A 1 104 ? 12.771 0.841 -2.153 1.00 81.25 104 VAL A CA 1
ATOM 849 C C . VAL A 1 104 ? 13.044 0.385 -0.720 1.00 81.25 104 VAL A C 1
ATOM 851 O O . VAL A 1 104 ? 12.229 0.636 0.168 1.00 81.25 104 VAL A O 1
ATOM 854 N N . LYS A 1 105 ? 14.215 -0.215 -0.462 1.00 81.75 105 LYS A N 1
ATOM 855 C CA . LYS A 1 105 ? 14.630 -0.608 0.891 1.00 81.75 105 LYS A CA 1
ATOM 856 C C . LYS A 1 105 ? 14.683 0.596 1.830 1.00 81.75 105 LYS A C 1
ATOM 858 O O . LYS A 1 105 ? 14.229 0.495 2.966 1.00 81.75 105 LYS A O 1
ATOM 863 N N . HIS A 1 106 ? 15.213 1.728 1.370 1.00 79.00 106 HIS A N 1
ATOM 864 C CA . HIS A 1 106 ? 15.247 2.946 2.170 1.00 79.00 106 HIS A CA 1
ATOM 865 C C . HIS A 1 106 ? 13.834 3.450 2.478 1.00 79.00 106 HIS A C 1
ATOM 867 O O . HIS A 1 106 ? 13.559 3.761 3.626 1.00 79.00 106 HIS A O 1
ATOM 873 N N . ARG A 1 107 ? 12.917 3.480 1.506 1.00 78.06 107 ARG A N 1
ATOM 874 C CA . ARG A 1 107 ? 11.526 3.921 1.722 1.00 78.06 107 ARG A CA 1
ATOM 875 C C . ARG A 1 107 ? 10.738 2.999 2.649 1.00 78.06 107 ARG A C 1
ATOM 877 O O . ARG A 1 107 ? 9.873 3.482 3.370 1.00 78.06 107 ARG A O 1
ATOM 884 N N . LEU A 1 108 ? 11.029 1.698 2.631 1.00 72.81 108 LEU A N 1
ATOM 885 C CA . LEU A 1 108 ? 10.399 0.729 3.527 1.00 72.81 108 LEU A CA 1
ATOM 886 C C . LEU A 1 108 ? 10.907 0.870 4.973 1.00 72.81 108 LEU A C 1
ATOM 888 O O . LEU A 1 108 ? 10.152 0.641 5.910 1.00 72.81 108 LEU A O 1
ATOM 892 N N . LEU A 1 109 ? 12.180 1.244 5.153 1.00 74.50 109 LEU A N 1
ATOM 893 C CA . LEU A 1 109 ? 12.818 1.365 6.470 1.00 74.50 109 LEU A CA 1
ATOM 894 C C . LEU A 1 109 ? 12.763 2.784 7.062 1.00 74.50 109 LEU A C 1
ATOM 896 O O . LEU A 1 109 ? 12.769 2.927 8.279 1.00 74.50 109 LEU A O 1
ATOM 900 N N . ASN A 1 110 ? 12.709 3.820 6.223 1.00 60.62 110 ASN A N 1
ATOM 901 C CA . ASN A 1 110 ? 12.733 5.230 6.603 1.00 60.62 110 ASN A CA 1
ATOM 902 C C . ASN A 1 110 ? 11.593 5.988 5.899 1.00 60.62 110 ASN A C 1
ATOM 904 O O . ASN A 1 110 ? 11.614 6.178 4.682 1.00 60.62 110 ASN A O 1
ATOM 908 N N . GLU A 1 111 ? 10.659 6.554 6.671 1.00 56.12 111 GLU A N 1
ATOM 909 C CA . GLU A 1 111 ? 9.547 7.392 6.171 1.00 56.12 111 GLU A CA 1
ATOM 910 C C . GLU A 1 111 ? 9.996 8.710 5.491 1.00 56.12 111 GLU A C 1
ATOM 912 O O . GLU A 1 111 ? 9.180 9.469 4.959 1.00 56.12 111 GLU A O 1
ATOM 917 N N . SER A 1 112 ? 11.298 9.016 5.491 1.00 43.97 112 SER A N 1
ATOM 918 C CA . SER A 1 112 ? 11.824 10.359 5.231 1.00 43.97 112 SER A CA 1
ATOM 919 C C . SER A 1 112 ? 13.047 10.387 4.307 1.00 43.97 112 SER A C 1
ATOM 921 O O . SER A 1 112 ? 14.129 10.795 4.710 1.00 43.97 112 SER A O 1
ATOM 923 N N . SER A 1 113 ? 12.900 10.036 3.031 1.00 41.34 113 SER A N 1
ATOM 924 C CA . SER A 1 113 ? 13.740 10.652 1.990 1.00 41.34 113 SER A CA 1
ATOM 925 C C . SER A 1 113 ? 12.986 10.721 0.666 1.00 41.34 113 SER A C 1
ATOM 927 O O . SER A 1 113 ? 12.224 9.828 0.301 1.00 41.34 113 SER A O 1
ATOM 929 N N . SER A 1 114 ? 13.093 11.859 -0.013 1.00 43.19 114 SER A N 1
ATOM 930 C CA . SER A 1 114 ? 12.412 12.125 -1.276 1.00 43.19 114 SER A CA 1
ATOM 931 C C . SER A 1 114 ? 13.441 12.624 -2.268 1.00 43.19 114 SER A C 1
ATOM 933 O O . SER A 1 114 ? 13.744 13.807 -2.260 1.00 43.19 114 SER A O 1
ATOM 935 N N . ASN A 1 115 ? 13.963 11.726 -3.099 1.00 43.06 115 ASN A N 1
ATOM 936 C CA . ASN A 1 115 ? 14.640 12.047 -4.350 1.00 43.06 115 ASN A CA 1
ATOM 937 C C . ASN A 1 115 ? 14.300 10.917 -5.332 1.00 43.06 115 ASN A C 1
ATOM 939 O O . ASN A 1 115 ? 14.850 9.827 -5.246 1.00 43.06 115 ASN A O 1
ATOM 943 N N . SER A 1 116 ? 13.313 11.133 -6.207 1.00 44.69 116 SER A N 1
ATOM 944 C CA . SER A 1 116 ? 12.868 10.118 -7.172 1.00 44.69 116 SER A CA 1
ATOM 945 C C . SER A 1 116 ? 13.398 10.449 -8.562 1.00 44.69 116 SER A C 1
ATOM 947 O O . SER A 1 116 ? 13.037 11.479 -9.134 1.00 44.69 116 SER A O 1
ATOM 949 N N . SER A 1 117 ? 14.213 9.552 -9.114 1.00 47.78 117 SER A N 1
ATOM 950 C CA . SER A 1 117 ? 14.627 9.550 -10.519 1.00 47.78 117 SER A CA 1
ATOM 951 C C . SER A 1 117 ? 13.442 9.132 -11.398 1.00 47.78 117 SER A C 1
ATOM 953 O O . SER A 1 117 ? 12.734 8.173 -11.105 1.00 47.78 117 SER A O 1
ATOM 955 N N . GLN A 1 118 ? 13.180 9.895 -12.455 1.00 48.81 118 GLN A N 1
ATOM 956 C CA . GLN A 1 118 ? 11.858 10.048 -13.077 1.00 48.81 118 GLN A CA 1
ATOM 957 C C . GLN A 1 118 ? 11.473 8.967 -14.117 1.00 48.81 118 GLN A C 1
ATOM 959 O O . GLN A 1 118 ? 10.705 9.259 -15.028 1.00 48.81 118 GLN A O 1
ATOM 964 N N . GLU A 1 119 ? 11.994 7.741 -14.016 1.00 52.94 119 GLU A N 1
ATOM 965 C CA . GLU A 1 119 ? 11.856 6.721 -15.081 1.00 52.94 119 GLU A CA 1
ATOM 966 C C . GLU A 1 119 ? 11.337 5.349 -14.610 1.00 52.94 119 GLU A C 1
ATOM 968 O O . GLU A 1 119 ? 10.959 4.532 -15.445 1.00 52.94 119 GLU A O 1
ATOM 973 N N . LEU A 1 120 ? 11.302 5.081 -13.301 1.00 63.06 120 LEU A N 1
ATOM 974 C CA . LEU A 1 120 ? 10.793 3.821 -12.749 1.00 63.06 120 LEU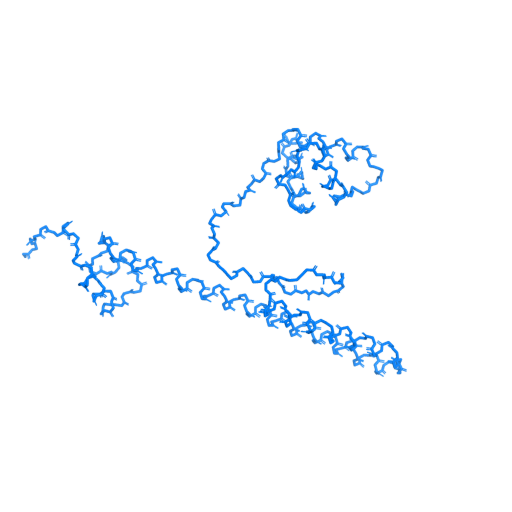 A CA 1
ATOM 975 C C . LEU A 1 120 ? 9.545 4.057 -11.907 1.00 63.06 120 LEU A C 1
ATOM 977 O O . LEU A 1 120 ? 9.409 5.093 -11.252 1.00 63.06 120 LEU A O 1
ATOM 981 N N . GLU A 1 121 ? 8.651 3.076 -11.937 1.00 64.69 121 GLU A N 1
ATOM 982 C CA . GLU A 1 121 ? 7.477 3.040 -11.081 1.00 64.69 121 GLU A CA 1
ATOM 983 C C . GLU A 1 121 ? 7.911 2.620 -9.677 1.00 64.69 121 GLU A C 1
ATOM 985 O O . GLU A 1 121 ? 8.552 1.589 -9.473 1.00 64.69 121 GLU A O 1
ATOM 990 N N . TYR A 1 122 ? 7.635 3.482 -8.706 1.00 67.00 122 TYR A N 1
ATOM 991 C CA . TYR A 1 122 ? 7.898 3.203 -7.306 1.00 67.00 122 TYR A CA 1
ATOM 992 C C . TYR A 1 122 ? 6.561 3.021 -6.601 1.00 67.00 122 TYR A C 1
ATOM 994 O O . TYR 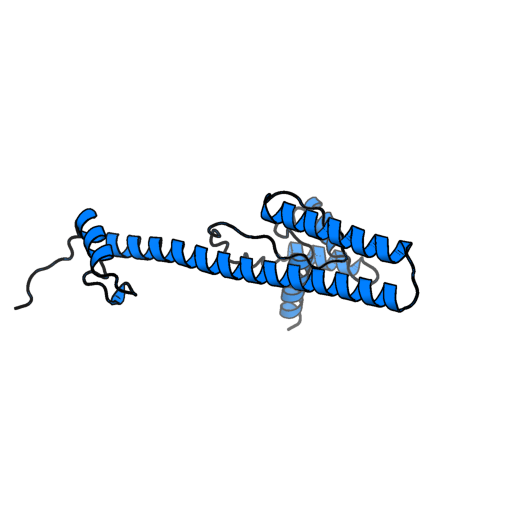A 1 122 ? 5.645 3.797 -6.876 1.00 67.00 122 TYR A O 1
ATOM 1002 N N . PRO A 1 123 ? 6.464 2.081 -5.655 1.00 63.31 123 PRO A N 1
ATOM 1003 C CA . PRO A 1 123 ? 5.230 1.895 -4.917 1.00 63.31 123 PRO A CA 1
ATOM 1004 C C . PRO A 1 123 ? 4.894 3.126 -4.050 1.00 63.31 123 PRO A C 1
ATOM 1006 O O . PRO A 1 123 ? 5.784 3.850 -3.574 1.00 63.31 123 PRO A O 1
ATOM 1009 N N . ASP A 1 124 ? 3.594 3.382 -3.882 1.00 64.62 124 ASP A N 1
ATOM 1010 C CA . ASP A 1 124 ? 3.052 4.544 -3.167 1.00 64.62 124 ASP A CA 1
ATOM 1011 C C . ASP A 1 124 ? 3.448 4.536 -1.687 1.00 64.62 124 ASP A C 1
ATOM 1013 O O . ASP A 1 124 ? 3.317 3.523 -1.015 1.00 64.62 124 ASP A O 1
ATOM 1017 N N . ARG A 1 125 ? 3.900 5.669 -1.129 1.00 58.09 125 ARG A N 1
ATOM 1018 C CA . ARG A 1 125 ? 4.351 5.740 0.278 1.00 58.09 125 ARG A CA 1
ATOM 1019 C C . ARG A 1 125 ? 3.313 5.158 1.247 1.00 58.09 125 ARG A C 1
ATOM 1021 O O . ARG A 1 125 ? 2.176 5.628 1.284 1.00 58.09 125 ARG A O 1
ATOM 1028 N N . LEU A 1 126 ? 3.750 4.212 2.084 1.00 55.69 126 LEU A N 1
ATOM 1029 C CA . LEU A 1 126 ? 2.965 3.679 3.195 1.00 55.69 126 LEU A CA 1
ATOM 1030 C C . LEU A 1 126 ? 2.498 4.833 4.093 1.00 55.69 126 LEU A C 1
ATOM 1032 O O . LEU A 1 126 ? 3.309 5.512 4.718 1.00 55.69 126 LEU A O 1
ATOM 1036 N N . GLN A 1 127 ? 1.187 5.058 4.173 1.00 50.22 127 GLN A N 1
ATOM 1037 C CA . GLN A 1 127 ? 0.609 5.843 5.262 1.00 50.22 127 GLN A CA 1
ATOM 1038 C C . GLN A 1 127 ? 0.369 4.893 6.433 1.00 50.22 127 GLN A C 1
ATOM 1040 O O . GLN A 1 127 ? -0.718 4.344 6.603 1.00 50.22 127 GLN A O 1
ATOM 1045 N N . LEU A 1 128 ? 1.421 4.658 7.214 1.00 42.91 128 LEU A N 1
ATOM 1046 C CA . LEU A 1 128 ? 1.361 3.897 8.457 1.00 42.91 128 LEU A CA 1
ATOM 1047 C C . LEU A 1 128 ? 0.875 4.810 9.585 1.00 42.91 128 LEU A C 1
ATOM 1049 O O . LEU A 1 128 ? 1.638 5.354 10.373 1.00 42.91 128 LEU A O 1
ATOM 1053 N N . GLY A 1 129 ? -0.434 5.008 9.650 1.00 44.22 129 GLY A N 1
ATOM 1054 C CA . GLY A 1 129 ? -1.053 5.692 10.774 1.00 44.22 129 GLY A CA 1
ATOM 1055 C C . GLY A 1 129 ? -2.558 5.821 10.602 1.00 44.22 129 GLY A C 1
ATOM 1056 O O . GLY A 1 129 ? -3.059 5.742 9.476 1.00 44.22 129 GLY A O 1
ATOM 1057 N N . PRO A 1 130 ? -3.310 6.042 11.695 1.00 38.38 130 PRO A N 1
ATOM 1058 C CA . PRO A 1 130 ? -4.677 6.495 11.569 1.00 38.38 130 PRO A CA 1
ATOM 1059 C C . PRO A 1 130 ? -4.644 7.786 10.769 1.00 38.38 130 PRO A C 1
ATOM 1061 O O . PRO A 1 130 ? -4.136 8.803 11.241 1.00 38.38 130 PRO A O 1
ATOM 1064 N N . LEU A 1 131 ? -5.185 7.745 9.547 1.00 42.03 131 LEU A N 1
ATOM 1065 C CA . LEU A 1 131 ? -5.580 8.965 8.871 1.00 42.03 131 LEU A CA 1
ATOM 1066 C C . LEU A 1 131 ? -6.420 9.721 9.911 1.00 42.03 131 LEU A C 1
ATOM 1068 O O . LEU A 1 131 ? -7.501 9.230 10.270 1.00 42.03 131 LEU A O 1
ATOM 1072 N N . PRO A 1 132 ? -6.026 10.923 10.386 1.00 39.72 132 PRO A N 1
ATOM 1073 C CA . PRO A 1 132 ? -7.074 11.850 10.749 1.00 39.72 132 PRO A CA 1
ATOM 1074 C C . PRO A 1 132 ? -7.988 11.845 9.532 1.00 39.72 132 PRO A C 1
ATOM 1076 O O . PRO A 1 132 ? -7.495 11.863 8.399 1.00 39.72 132 PRO A O 1
ATOM 1079 N N . LYS A 1 133 ? -9.301 11.755 9.742 1.00 41.53 133 LYS A N 1
ATOM 1080 C CA . LYS A 1 133 ? -10.270 12.076 8.701 1.00 41.53 133 LYS A CA 1
ATOM 1081 C C . LYS A 1 133 ? -9.998 13.523 8.276 1.00 41.53 133 LYS A C 1
ATOM 1083 O O . LYS A 1 133 ? -10.746 14.433 8.617 1.00 41.53 133 LYS A O 1
ATOM 1088 N N . LYS A 1 134 ? -8.939 13.764 7.501 1.00 41.72 134 LYS A N 1
ATOM 1089 C CA . LYS A 1 134 ? -8.923 14.774 6.479 1.00 41.72 134 LYS A CA 1
ATOM 1090 C C . LYS A 1 134 ? -10.006 14.252 5.566 1.00 41.72 134 LYS A C 1
ATOM 1092 O O . LYS A 1 134 ? -9.765 13.446 4.674 1.00 41.72 134 LYS A O 1
ATOM 1097 N N . LYS A 1 135 ? -11.236 14.705 5.857 1.00 37.66 135 LYS A N 1
ATOM 1098 C CA . LYS A 1 135 ? -12.223 14.969 4.818 1.00 37.66 135 LYS A CA 1
ATOM 1099 C C . LYS A 1 135 ? -11.388 15.369 3.608 1.00 37.66 135 LYS A C 1
ATOM 1101 O O . LYS A 1 135 ? -10.536 16.245 3.822 1.00 37.66 135 LYS A O 1
ATOM 1106 N N . PRO A 1 136 ? -11.522 14.722 2.435 1.00 38.69 136 PRO A N 1
ATOM 1107 C CA . PRO A 1 136 ? -10.869 15.246 1.251 1.00 38.69 136 PRO A CA 1
ATOM 1108 C C . PRO A 1 136 ? -11.186 16.727 1.299 1.00 38.69 136 PRO A C 1
ATOM 1110 O O . PRO A 1 136 ? -12.361 17.101 1.376 1.00 38.69 136 PRO A O 1
ATOM 1113 N N . ALA A 1 137 ? -10.155 17.551 1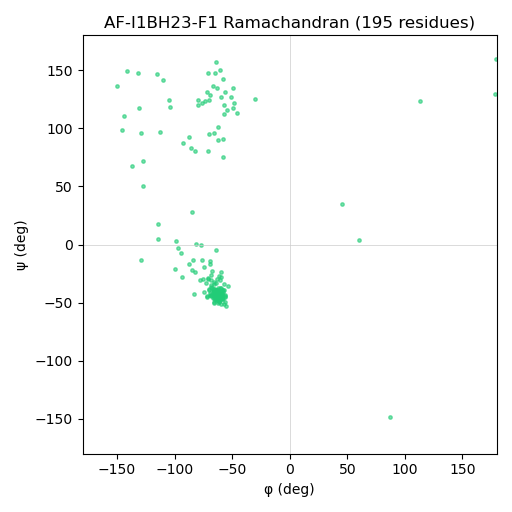.494 1.00 44.28 137 ALA A N 1
ATOM 1114 C CA . ALA A 1 137 ? -10.352 18.968 1.415 1.00 44.28 137 ALA A CA 1
ATOM 1115 C C . ALA A 1 137 ? -10.702 19.093 -0.051 1.00 44.28 137 ALA A C 1
ATOM 1117 O O . ALA A 1 137 ? -9.837 19.011 -0.920 1.00 44.28 137 ALA A O 1
ATOM 1118 N N . THR A 1 138 ? -11.999 19.120 -0.336 1.00 46.59 138 THR A N 1
ATOM 1119 C CA . THR A 1 138 ? -12.526 19.610 -1.581 1.00 46.59 138 THR A CA 1
ATOM 1120 C C . THR A 1 138 ? -11.971 21.016 -1.581 1.00 46.59 138 THR A C 1
ATOM 1122 O O . THR A 1 138 ? -12.492 21.903 -0.907 1.00 46.59 138 THR A O 1
ATOM 1125 N N . HIS A 1 139 ? -10.783 21.172 -2.166 1.00 55.66 139 HIS A N 1
ATOM 1126 C CA . HIS A 1 139 ? -10.107 22.441 -2.281 1.00 55.66 139 HIS A CA 1
ATOM 1127 C C . HIS A 1 139 ? -10.937 23.184 -3.311 1.00 55.66 139 HIS A C 1
ATOM 1129 O O . HIS A 1 139 ? -10.655 23.156 -4.510 1.00 55.66 139 HIS A O 1
ATOM 1135 N N . THR A 1 140 ? -12.047 23.744 -2.831 1.00 64.69 140 THR A N 1
ATOM 1136 C CA . THR A 1 140 ? -12.910 24.628 -3.583 1.00 64.69 140 THR A CA 1
ATOM 1137 C C . THR A 1 140 ? -12.029 25.812 -3.906 1.00 64.69 140 THR A C 1
ATOM 1139 O O . THR A 1 140 ? -11.697 26.621 -3.040 1.00 64.69 140 THR A O 1
ATOM 1142 N N . MET A 1 141 ? -11.547 25.825 -5.144 1.00 78.31 141 MET A N 1
ATOM 1143 C CA . MET A 1 141 ? -10.734 26.906 -5.663 1.00 78.31 141 MET A CA 1
ATOM 1144 C C . MET A 1 141 ? -11.546 28.191 -5.504 1.00 78.31 141 MET A C 1
ATOM 1146 O O . MET A 1 141 ? -12.664 28.286 -6.012 1.00 78.31 141 MET A O 1
ATOM 1150 N N . SER A 1 142 ? -11.011 29.147 -4.744 1.00 83.19 142 SER A N 1
ATOM 1151 C CA . SER A 1 142 ? -11.653 30.448 -4.575 1.00 83.19 142 SER A CA 1
ATOM 1152 C C . SER A 1 142 ? -11.706 31.178 -5.919 1.00 83.19 142 SER A C 1
ATOM 1154 O O . SER A 1 142 ? -10.895 30.918 -6.811 1.00 83.19 142 SER A O 1
ATOM 1156 N N . ASN A 1 143 ? -12.637 32.123 -6.072 1.00 81.50 143 ASN A N 1
ATOM 1157 C CA . ASN A 1 143 ? -12.747 32.911 -7.305 1.00 81.50 143 ASN A CA 1
ATOM 1158 C C . ASN A 1 143 ? -11.438 33.652 -7.629 1.00 81.50 143 ASN A C 1
ATOM 1160 O O . ASN A 1 143 ? -11.009 33.643 -8.776 1.00 81.50 143 ASN A O 1
ATOM 1164 N N . GLN A 1 144 ? -10.757 34.184 -6.611 1.00 81.69 144 GLN A N 1
ATOM 1165 C CA . GLN A 1 144 ? -9.465 34.860 -6.762 1.00 81.69 144 GLN A CA 1
ATOM 1166 C C . GLN A 1 144 ? -8.350 33.898 -7.207 1.00 81.69 144 GLN A C 1
ATOM 1168 O O . GLN A 1 144 ? -7.556 34.227 -8.086 1.00 81.69 144 GLN A O 1
ATOM 1173 N N . ALA A 1 145 ? -8.307 32.680 -6.650 1.00 84.69 145 ALA A N 1
ATOM 1174 C CA . ALA A 1 145 ? -7.367 31.650 -7.092 1.00 84.69 145 ALA A CA 1
ATOM 1175 C C . ALA A 1 145 ? -7.647 31.222 -8.541 1.00 84.69 145 ALA A C 1
ATOM 1177 O O . ALA A 1 145 ? -6.716 31.031 -9.320 1.00 84.69 145 ALA A O 1
ATOM 1178 N N . PHE A 1 146 ? -8.923 31.117 -8.921 1.00 87.75 146 PHE A N 1
ATOM 1179 C CA . PHE A 1 146 ? -9.320 30.810 -10.292 1.00 87.75 146 PHE A CA 1
ATOM 1180 C C . PHE A 1 146 ? -8.904 31.917 -11.269 1.00 87.75 146 PHE A C 1
ATOM 1182 O O . PHE A 1 146 ? -8.327 31.614 -12.308 1.00 87.75 146 PHE A O 1
ATOM 1189 N N . GLU A 1 147 ? -9.142 33.188 -10.937 1.00 87.69 147 GLU A N 1
ATOM 1190 C CA . GLU A 1 147 ? -8.751 34.339 -11.763 1.00 87.69 147 GLU A CA 1
ATOM 1191 C C . GLU A 1 147 ? -7.236 34.431 -11.947 1.00 87.69 147 GLU A C 1
ATOM 1193 O O . GLU A 1 147 ? -6.766 34.654 -13.063 1.00 87.69 147 GLU A O 1
ATOM 1198 N N . PHE A 1 148 ? -6.464 34.170 -10.891 1.00 89.44 148 PHE A N 1
ATOM 1199 C CA . PHE A 1 148 ? -5.009 34.087 -10.982 1.00 89.44 148 PHE A CA 1
ATOM 1200 C C . PHE A 1 148 ? -4.559 32.996 -11.962 1.00 89.44 148 PHE A C 1
ATOM 1202 O O . PHE A 1 148 ? -3.771 33.262 -12.871 1.00 89.44 148 PHE A O 1
ATOM 1209 N N . VAL A 1 149 ? -5.085 31.774 -11.811 1.00 88.88 149 VAL A N 1
ATOM 1210 C CA . VAL A 1 149 ? -4.753 30.632 -12.682 1.00 88.88 149 VAL A CA 1
ATOM 1211 C C . VAL A 1 149 ? -5.197 30.903 -14.125 1.00 88.88 149 VAL A C 1
ATOM 1213 O O . VAL A 1 149 ? -4.454 30.605 -15.060 1.00 88.88 149 VAL A O 1
ATOM 1216 N N . GLN A 1 150 ? -6.361 31.528 -14.321 1.00 89.19 150 GLN A N 1
ATOM 1217 C CA . GLN A 1 150 ? -6.878 31.937 -15.629 1.00 89.19 150 GLN A CA 1
ATOM 1218 C C . GLN A 1 150 ? -5.968 32.974 -16.296 1.00 89.19 150 GLN A C 1
ATOM 1220 O O . GLN A 1 150 ? -5.608 32.834 -17.462 1.00 89.19 150 GLN A O 1
ATOM 1225 N N . HIS A 1 151 ? -5.558 34.002 -15.558 1.00 87.94 151 HIS A N 1
ATOM 1226 C CA . HIS A 1 151 ? -4.664 35.039 -16.055 1.00 87.94 151 HIS A CA 1
ATOM 1227 C C . HIS A 1 151 ? -3.270 34.479 -16.372 1.00 87.94 151 HIS A C 1
ATOM 1229 O O . HIS A 1 151 ? -2.689 34.812 -17.405 1.00 87.94 151 HIS A O 1
ATOM 1235 N N . PHE A 1 152 ? -2.755 33.572 -15.537 1.00 89.44 152 PHE A N 1
ATOM 1236 C CA . PHE A 1 152 ? -1.506 32.860 -15.803 1.00 89.44 152 PHE A CA 1
ATOM 1237 C C . PHE A 1 152 ? -1.596 32.035 -17.094 1.00 89.44 152 PHE A C 1
ATOM 1239 O O . PHE A 1 152 ? -0.699 32.098 -17.932 1.00 89.44 152 PHE A O 1
ATOM 1246 N N . LYS A 1 153 ? -2.706 31.313 -17.289 1.00 88.06 153 LYS A N 1
ATOM 1247 C CA . LYS A 1 153 ? -2.976 30.532 -18.502 1.00 88.06 153 LYS A CA 1
ATOM 1248 C C . LYS A 1 153 ? -3.052 31.409 -19.753 1.00 88.06 153 LYS A C 1
ATOM 1250 O O . LYS A 1 153 ? -2.478 31.049 -20.773 1.00 88.06 153 LYS A O 1
ATOM 1255 N N . ASN A 1 154 ? -3.714 32.561 -19.668 1.00 86.94 154 ASN A N 1
ATOM 1256 C CA . ASN A 1 154 ? -3.842 33.495 -20.789 1.00 86.94 154 ASN A CA 1
ATOM 1257 C C . ASN A 1 154 ? -2.505 34.154 -21.169 1.00 86.94 154 ASN A C 1
ATOM 1259 O O . ASN A 1 154 ? -2.326 34.551 -22.315 1.00 86.94 154 ASN A O 1
ATOM 1263 N N . LYS A 1 155 ? -1.568 34.268 -20.218 1.00 85.75 155 LYS A N 1
ATOM 1264 C CA . LYS A 1 155 ? -0.211 34.782 -20.461 1.00 85.75 155 LYS A CA 1
ATOM 1265 C C . LYS A 1 155 ? 0.769 33.724 -20.961 1.00 85.75 155 LYS A C 1
ATOM 1267 O O . LYS A 1 155 ? 1.785 34.081 -21.550 1.00 85.75 155 LYS A O 1
ATOM 1272 N N . SER A 1 156 ? 0.504 32.441 -20.721 1.00 80.62 156 SER A N 1
ATOM 1273 C CA . SER A 1 156 ? 1.355 31.365 -21.224 1.00 80.62 156 SER A CA 1
ATOM 1274 C C . SER A 1 156 ? 1.063 31.076 -22.696 1.00 80.62 156 SER A C 1
ATOM 1276 O O . SER A 1 156 ? -0.067 30.754 -23.054 1.00 80.62 156 SER A O 1
ATOM 1278 N N . THR A 1 157 ? 2.084 31.131 -23.548 1.00 75.94 157 THR A N 1
ATOM 1279 C CA . THR A 1 157 ? 2.005 30.624 -24.921 1.00 75.94 157 THR A CA 1
ATOM 1280 C C . THR A 1 157 ? 2.181 29.102 -24.914 1.00 75.94 157 THR A C 1
ATOM 1282 O O . THR A 1 157 ? 3.192 28.572 -24.456 1.00 75.94 157 THR A O 1
ATOM 1285 N N . GLY A 1 158 ? 1.177 28.371 -25.405 1.00 80.81 158 GLY A N 1
ATOM 1286 C CA . GLY A 1 158 ? 1.212 26.908 -25.492 1.00 80.81 158 GLY A CA 1
ATOM 1287 C C . GLY A 1 158 ? 0.725 26.181 -24.231 1.00 80.81 158 GLY A C 1
ATOM 1288 O O . GLY A 1 158 ? -0.206 26.614 -23.552 1.00 80.81 158 GLY A O 1
ATOM 1289 N N . ARG A 1 159 ? 1.293 25.000 -23.951 1.00 81.56 159 ARG A N 1
ATOM 1290 C CA . ARG A 1 159 ? 0.824 24.128 -22.860 1.00 81.56 159 ARG A CA 1
ATOM 1291 C C . ARG A 1 159 ? 1.159 24.742 -21.497 1.00 81.56 159 ARG A C 1
ATOM 1293 O O . ARG A 1 159 ? 2.319 24.986 -21.183 1.00 81.56 159 ARG A O 1
ATOM 1300 N N . MET A 1 160 ? 0.138 24.917 -20.659 1.00 86.31 160 MET A N 1
ATOM 1301 C CA . MET A 1 160 ? 0.271 25.510 -19.326 1.00 86.31 160 MET A CA 1
ATOM 1302 C C . MET A 1 160 ? 1.227 24.717 -18.420 1.00 86.31 160 MET A C 1
ATOM 1304 O O . MET A 1 160 ? 1.041 23.517 -18.191 1.00 86.31 160 MET A O 1
ATOM 1308 N N . ASN A 1 161 ? 2.220 25.407 -17.850 1.00 90.00 161 ASN A N 1
ATOM 1309 C CA . ASN A 1 161 ? 3.135 24.839 -16.863 1.00 90.00 161 ASN A CA 1
ATOM 1310 C C . ASN A 1 161 ? 2.553 24.970 -15.446 1.00 90.00 161 ASN A C 1
ATOM 1312 O O . ASN A 1 161 ? 2.748 25.967 -14.751 1.00 90.00 161 ASN A O 1
ATOM 1316 N N . TRP A 1 162 ? 1.837 23.932 -15.014 1.00 89.12 162 TRP A N 1
ATOM 1317 C CA . TRP A 1 162 ? 1.181 23.874 -13.703 1.00 89.12 162 TRP A CA 1
ATOM 1318 C C . TRP A 1 162 ? 2.152 23.924 -12.521 1.00 89.12 162 TRP A C 1
ATOM 1320 O O . TRP A 1 162 ? 1.794 24.444 -11.467 1.00 89.12 162 TRP A O 1
ATOM 1330 N N . LYS A 1 163 ? 3.382 23.416 -12.687 1.00 88.75 163 LYS A N 1
ATOM 1331 C CA . LYS A 1 163 ? 4.420 23.490 -11.647 1.00 88.75 163 LYS A CA 1
ATOM 1332 C C . LYS A 1 163 ? 4.846 24.938 -11.423 1.00 88.75 163 LYS A C 1
ATOM 1334 O O . LYS A 1 163 ? 4.877 25.393 -10.286 1.00 88.75 163 LYS A O 1
ATOM 1339 N N . LEU A 1 164 ? 5.084 25.669 -12.511 1.00 87.06 164 LEU A N 1
ATOM 1340 C CA . LEU A 1 164 ? 5.451 27.082 -12.453 1.00 87.06 164 LEU A CA 1
ATOM 1341 C 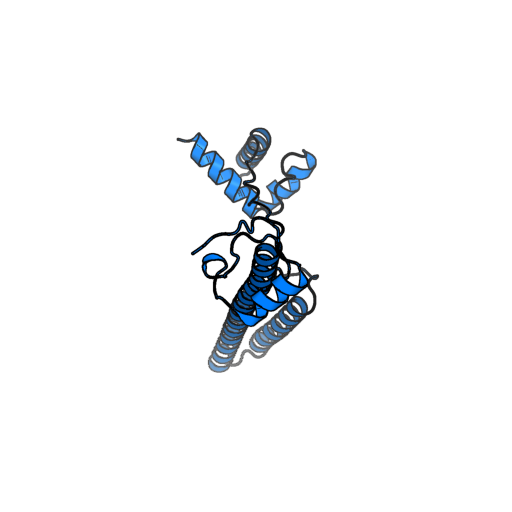C . LEU A 1 164 ? 4.301 27.947 -11.911 1.00 87.06 164 LEU A C 1
ATOM 1343 O O . LEU A 1 164 ? 4.526 28.820 -11.079 1.00 87.06 164 LEU A O 1
ATOM 1347 N N . CYS A 1 165 ? 3.061 27.662 -12.321 1.00 87.00 165 CYS A N 1
ATOM 1348 C CA . CYS A 1 165 ? 1.869 28.341 -11.804 1.00 87.00 165 CYS A CA 1
ATOM 1349 C C . CYS A 1 165 ? 1.723 28.159 -10.283 1.00 87.00 165 CYS A C 1
ATOM 1351 O O . CYS A 1 165 ? 1.493 29.130 -9.562 1.00 87.00 165 CYS A O 1
ATOM 1353 N N . LEU A 1 166 ? 1.931 26.934 -9.785 1.00 86.31 166 LEU A N 1
ATOM 1354 C CA . LEU A 1 166 ? 1.895 26.652 -8.353 1.00 86.31 166 LEU A CA 1
ATOM 1355 C C . LEU A 1 166 ? 3.038 27.342 -7.599 1.00 86.31 166 LEU A C 1
ATOM 1357 O O . LEU A 1 166 ? 2.809 27.843 -6.509 1.00 86.31 166 LEU A O 1
ATOM 1361 N N . GLN A 1 167 ? 4.242 27.412 -8.172 1.00 85.00 167 GLN A N 1
ATOM 1362 C CA . GLN A 1 167 ? 5.385 28.097 -7.555 1.00 85.00 167 GLN A CA 1
ATOM 1363 C C . GLN A 1 167 ? 5.214 29.621 -7.488 1.00 85.00 167 GLN A C 1
ATOM 1365 O O . GLN A 1 167 ? 5.706 30.244 -6.550 1.00 85.00 167 GLN A O 1
ATOM 1370 N N . MET A 1 168 ? 4.494 30.224 -8.439 1.00 80.12 168 MET A N 1
ATOM 1371 C CA . MET A 1 168 ? 4.190 31.660 -8.421 1.00 80.12 168 MET A CA 1
ATOM 1372 C C . MET A 1 168 ? 2.964 32.024 -7.568 1.00 80.12 168 MET A C 1
ATOM 1374 O O . MET A 1 168 ? 2.760 33.191 -7.266 1.00 80.12 168 MET A O 1
ATOM 1378 N N . GLY A 1 169 ? 2.139 31.061 -7.156 1.00 67.62 169 GLY A N 1
ATOM 1379 C CA . GLY A 1 169 ? 0.966 31.318 -6.309 1.00 67.62 169 GLY A CA 1
ATOM 1380 C C . GLY A 1 169 ? 1.252 31.771 -4.863 1.00 67.62 169 GLY A C 1
ATOM 1381 O O . GLY A 1 169 ? 0.505 32.605 -4.342 1.00 67.62 169 GLY A O 1
ATOM 1382 N N . PRO A 1 170 ? 2.299 31.260 -4.180 1.00 61.91 170 PRO A N 1
ATOM 1383 C CA . PRO A 1 170 ? 2.669 31.662 -2.825 1.00 61.91 170 PRO A CA 1
ATOM 1384 C C . PRO A 1 170 ? 3.026 33.141 -2.674 1.00 61.91 170 PRO A C 1
ATOM 1386 O O . PRO A 1 170 ? 2.743 33.701 -1.615 1.00 61.91 170 PRO A O 1
ATOM 1389 N N . SER A 1 171 ? 3.568 33.786 -3.716 1.00 61.62 171 SER A N 1
ATOM 1390 C CA . SER A 1 171 ? 3.908 35.218 -3.684 1.00 61.62 171 SER A CA 1
ATOM 1391 C C . SER A 1 171 ? 2.678 36.132 -3.636 1.00 61.62 171 SER A C 1
ATOM 1393 O O . SER A 1 171 ? 2.804 37.295 -3.270 1.00 61.62 171 SER A O 1
ATOM 1395 N N . GLN A 1 172 ? 1.481 35.603 -3.921 1.00 60.97 172 GLN A N 1
ATOM 1396 C CA . GLN A 1 172 ? 0.208 36.325 -3.813 1.00 60.97 172 GLN A CA 1
ATOM 1397 C C . GLN A 1 172 ? -0.724 35.748 -2.736 1.00 60.97 172 GLN A C 1
ATOM 1399 O O . GLN A 1 172 ? -1.853 36.198 -2.595 1.00 60.97 172 GLN A O 1
ATOM 1404 N N . SER A 1 173 ? -0.281 34.753 -1.955 1.00 71.25 173 SER A N 1
ATOM 1405 C CA . SER A 1 173 ? -1.078 34.014 -0.951 1.00 71.25 173 SER A CA 1
ATOM 1406 C C . SER A 1 173 ? -2.311 33.245 -1.472 1.00 71.25 173 SER A C 1
ATOM 1408 O O . SER A 1 173 ? -3.001 32.601 -0.685 1.00 71.25 173 SER A O 1
ATOM 1410 N N . LEU A 1 174 ? -2.546 33.214 -2.789 1.00 69.81 174 LEU A N 1
ATOM 1411 C CA . LEU A 1 174 ? -3.779 32.699 -3.404 1.00 69.81 174 LEU A CA 1
ATOM 1412 C C . LEU A 1 174 ? -3.829 31.169 -3.571 1.00 69.81 174 LEU A C 1
ATOM 1414 O O . LEU A 1 174 ? -4.918 30.606 -3.636 1.00 69.81 174 LEU A O 1
ATOM 1418 N N . LEU A 1 175 ? -2.679 30.482 -3.624 1.00 80.50 175 LEU A N 1
ATOM 1419 C CA . LEU A 1 175 ? -2.601 29.031 -3.894 1.00 80.50 175 LEU A CA 1
ATOM 1420 C C . LEU A 1 175 ? -2.074 28.197 -2.715 1.00 80.50 175 LEU A C 1
ATOM 1422 O O . LEU A 1 175 ? -1.685 27.049 -2.903 1.00 80.50 175 LEU A O 1
ATOM 1426 N N . ARG A 1 176 ? -2.079 28.742 -1.490 1.00 77.38 176 ARG A N 1
ATOM 1427 C CA . ARG A 1 176 ? -1.556 28.053 -0.287 1.00 77.38 176 ARG A CA 1
ATOM 1428 C C . ARG A 1 176 ? -2.265 26.734 0.031 1.00 77.38 176 ARG A C 1
ATOM 1430 O O . ARG A 1 176 ? -1.701 25.885 0.710 1.00 77.38 176 ARG A O 1
ATOM 1437 N N . SER A 1 177 ? -3.500 26.577 -0.439 1.00 76.38 177 SER A N 1
ATOM 1438 C CA . SER A 1 177 ? -4.292 25.360 -0.270 1.00 76.38 177 SER A CA 1
ATOM 1439 C C . SER A 1 177 ? -3.861 24.215 -1.190 1.00 76.38 177 SER A C 1
ATOM 1441 O O . SER A 1 177 ? -4.270 23.085 -0.953 1.00 76.38 177 SER A O 1
ATOM 1443 N N . PHE A 1 178 ? -3.039 24.475 -2.209 1.00 80.94 178 PHE A N 1
ATOM 1444 C CA . PHE A 1 178 ? -2.575 23.466 -3.154 1.00 80.94 178 PHE A CA 1
ATOM 1445 C C . PHE A 1 178 ? -1.125 23.094 -2.852 1.00 80.94 178 PHE A C 1
ATOM 1447 O O . PHE A 1 178 ? -0.243 23.948 -2.825 1.00 80.94 178 PHE A O 1
ATOM 1454 N N . THR A 1 179 ? -0.869 21.806 -2.639 1.00 79.81 179 THR A N 1
ATOM 1455 C CA . THR A 1 179 ? 0.480 21.287 -2.356 1.00 79.81 179 THR A CA 1
ATOM 1456 C C . THR A 1 179 ? 1.143 20.682 -3.589 1.00 79.81 179 THR A C 1
ATOM 1458 O O . THR A 1 179 ? 2.366 20.584 -3.643 1.00 79.81 179 THR A O 1
ATOM 1461 N N . THR A 1 180 ? 0.359 20.299 -4.603 1.00 84.81 180 THR A N 1
ATOM 1462 C CA . THR A 1 180 ? 0.862 19.674 -5.834 1.00 84.81 180 THR A CA 1
ATOM 1463 C C . THR A 1 180 ? 0.281 20.336 -7.077 1.00 84.81 180 THR A C 1
ATOM 1465 O O . THR A 1 180 ? -0.870 20.778 -7.090 1.00 84.81 180 THR A O 1
ATOM 1468 N N . SER A 1 181 ? 1.060 20.377 -8.162 1.00 85.56 181 SER A N 1
ATOM 1469 C CA . SER A 1 181 ? 0.610 20.951 -9.439 1.00 85.56 181 SER A CA 1
ATOM 1470 C C . SER A 1 181 ? -0.592 20.200 -10.015 1.00 85.56 181 SER A C 1
ATOM 1472 O O . SER A 1 181 ? -1.405 20.781 -10.728 1.00 85.56 181 SER A O 1
ATOM 1474 N N . GLU A 1 182 ? -0.711 18.915 -9.679 1.00 83.69 182 GLU A N 1
ATOM 1475 C CA . GLU A 1 182 ? -1.816 18.065 -10.106 1.00 83.69 182 GLU A CA 1
ATOM 1476 C C . GLU A 1 182 ? -3.124 18.433 -9.396 1.00 83.69 182 GLU A C 1
ATOM 1478 O O . GLU A 1 182 ? -4.145 18.623 -10.053 1.00 83.69 182 GLU A O 1
ATOM 1483 N N . SER A 1 183 ? -3.083 18.662 -8.077 1.00 83.06 183 SER A N 1
ATOM 1484 C CA . SER A 1 183 ? -4.258 19.121 -7.321 1.00 83.06 183 SER A CA 1
ATOM 1485 C C . SER A 1 183 ? -4.809 20.452 -7.850 1.00 83.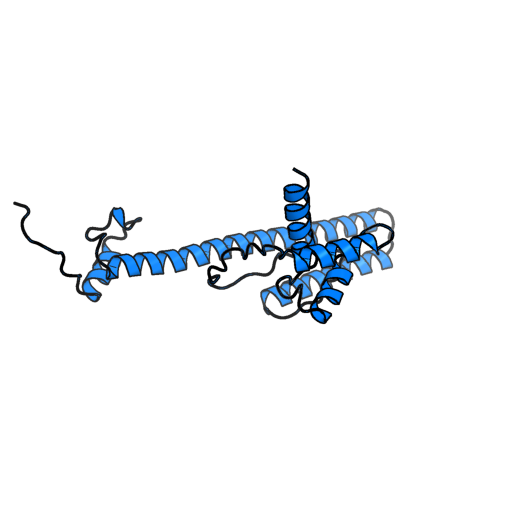06 183 SER A C 1
ATOM 1487 O O . SER A 1 183 ? -6.019 20.616 -7.999 1.00 83.06 183 SER A O 1
ATOM 1489 N N . LEU A 1 184 ? -3.918 21.376 -8.229 1.00 86.12 184 LEU A N 1
ATOM 1490 C CA . LEU A 1 184 ? -4.278 22.661 -8.825 1.00 86.12 184 LEU A CA 1
ATOM 1491 C C . LEU A 1 184 ? -4.958 22.490 -10.192 1.00 86.12 184 LEU A C 1
ATOM 1493 O O . LEU A 1 184 ? -5.987 23.116 -10.459 1.00 86.12 184 LEU A O 1
ATOM 1497 N N . ARG A 1 185 ? -4.400 21.619 -11.043 1.00 89.56 185 ARG A N 1
ATOM 1498 C CA . ARG A 1 185 ? -4.924 21.317 -12.382 1.00 89.56 185 ARG A CA 1
ATOM 1499 C C . ARG A 1 185 ? -6.327 20.724 -12.317 1.00 89.56 185 ARG A C 1
ATOM 1501 O O . ARG A 1 185 ? -7.222 21.183 -13.033 1.00 89.56 185 ARG A O 1
ATOM 1508 N N . VAL A 1 186 ? -6.520 19.720 -11.463 1.00 85.25 186 VAL A N 1
ATOM 1509 C CA . VAL A 1 186 ? -7.807 19.032 -11.299 1.00 85.25 186 VAL A CA 1
ATOM 1510 C C . VAL A 1 186 ? -8.866 20.003 -10.775 1.00 85.25 186 VAL A C 1
ATOM 1512 O O . VAL A 1 186 ? -9.942 20.113 -11.370 1.00 85.25 186 VAL A O 1
ATOM 1515 N N . SER A 1 187 ? -8.546 20.791 -9.741 1.00 86.50 187 SER A N 1
ATOM 1516 C CA . SER A 1 187 ? -9.477 21.786 -9.199 1.00 86.50 187 SER A CA 1
ATOM 1517 C C . SER A 1 187 ? -9.861 22.851 -10.227 1.00 86.50 187 SER A C 1
ATOM 1519 O O . SER A 1 187 ? -11.052 23.108 -10.404 1.00 86.50 187 SER A O 1
ATOM 1521 N N . TYR A 1 188 ? -8.904 23.418 -10.967 1.00 88.06 188 TYR A N 1
ATOM 1522 C CA . TYR A 1 188 ? -9.203 24.400 -12.017 1.00 88.06 188 TYR A CA 1
ATOM 1523 C C . TYR A 1 188 ? -10.099 23.817 -13.119 1.00 88.06 188 TYR A C 1
ATOM 1525 O O . TYR A 1 188 ? -11.081 24.444 -13.520 1.00 88.06 188 TYR A O 1
ATOM 1533 N N . THR A 1 189 ? -9.800 22.599 -13.580 1.00 86.81 189 THR A N 1
ATOM 1534 C CA . THR A 1 189 ? -10.571 21.934 -14.644 1.00 86.81 189 THR A CA 1
ATOM 1535 C C . THR A 1 189 ? -12.020 21.714 -14.210 1.00 86.81 189 THR A C 1
ATOM 1537 O O . THR A 1 189 ? -12.945 22.018 -14.964 1.00 86.81 189 THR A O 1
ATOM 1540 N N . SER A 1 190 ? -12.225 21.282 -12.963 1.00 84.56 190 SER A N 1
ATOM 1541 C CA . SER A 1 190 ? -13.562 21.067 -12.402 1.00 84.56 190 SER A CA 1
ATOM 1542 C C . SER A 1 190 ? -14.392 22.357 -12.310 1.00 84.56 190 SER A C 1
ATOM 1544 O O . SER A 1 190 ? -15.587 22.349 -12.604 1.00 84.56 190 SER A O 1
ATOM 1546 N N . VAL A 1 191 ? -13.770 23.486 -11.950 1.00 84.88 191 VAL A N 1
ATOM 1547 C CA . VAL A 1 191 ? -14.445 24.791 -11.854 1.00 84.88 191 VAL A CA 1
ATOM 1548 C C . VAL A 1 191 ? -14.714 25.374 -13.240 1.00 84.88 191 VAL A C 1
ATOM 1550 O O . VAL A 1 191 ? -15.806 25.883 -13.485 1.00 84.88 191 VAL A O 1
ATOM 1553 N N . SER A 1 192 ? -13.767 25.247 -14.172 1.00 82.62 192 SER A N 1
ATOM 1554 C CA . SER A 1 192 ? -13.942 25.707 -15.552 1.00 82.62 192 SER A CA 1
ATOM 1555 C C . SER A 1 192 ? -15.095 24.985 -16.256 1.00 82.62 192 SER A C 1
ATOM 1557 O O . SER A 1 192 ? -15.843 25.624 -16.987 1.00 82.62 192 SER A O 1
ATOM 1559 N N . GLN A 1 193 ? -15.274 23.681 -16.024 1.00 81.38 193 GLN A N 1
ATOM 1560 C CA . GLN A 1 193 ? -16.391 22.919 -16.596 1.00 81.38 193 GLN A CA 1
ATOM 1561 C C . GLN A 1 193 ? -17.747 23.324 -16.008 1.00 81.38 193 GLN A C 1
ATOM 1563 O O . GLN A 1 193 ? -18.738 23.345 -16.730 1.00 81.38 193 GLN A O 1
ATOM 1568 N N . LYS A 1 194 ? -17.796 23.671 -14.716 1.00 79.06 194 LYS A N 1
ATOM 1569 C CA . LYS A 1 194 ? -19.022 24.152 -14.059 1.00 79.06 194 LYS A CA 1
ATOM 1570 C C . LYS A 1 194 ? -19.444 25.550 -14.507 1.00 79.06 194 LYS A C 1
ATOM 1572 O O . LYS A 1 194 ? -20.623 25.846 -14.440 1.00 79.06 194 LYS A O 1
ATOM 1577 N N . ARG A 1 195 ? -18.499 26.402 -14.917 1.00 76.00 195 ARG A N 1
ATOM 1578 C CA . ARG A 1 195 ? -18.769 27.784 -15.359 1.00 76.00 195 ARG A CA 1
ATOM 1579 C C . ARG A 1 195 ? -19.115 27.912 -16.846 1.00 76.00 195 ARG A C 1
ATOM 1581 O O . ARG A 1 195 ? 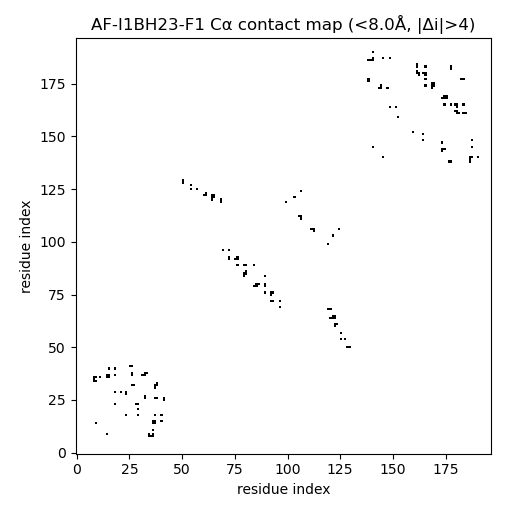-19.612 28.954 -17.248 1.00 76.00 195 ARG A O 1
ATOM 1588 N N . ASN A 1 196 ? -18.821 26.884 -17.640 1.00 64.69 196 ASN A N 1
ATOM 1589 C CA . ASN A 1 196 ? -19.122 26.831 -19.075 1.00 64.69 196 ASN A CA 1
ATOM 1590 C C . ASN A 1 196 ? -20.407 26.037 -19.391 1.00 64.69 196 ASN A C 1
ATOM 1592 O O . ASN A 1 196 ? -20.704 25.815 -20.563 1.00 64.69 196 ASN A O 1
ATOM 1596 N N . LYS A 1 197 ? -21.117 25.563 -18.362 1.00 50.84 197 LYS A N 1
ATOM 1597 C CA . LYS A 1 197 ? -22.485 25.039 -18.443 1.00 50.84 197 LYS A CA 1
ATOM 1598 C C . LYS A 1 197 ? -23.442 26.113 -17.956 1.00 50.84 197 LYS A C 1
ATOM 1600 O O . LYS A 1 197 ? -24.554 26.164 -18.514 1.00 50.84 197 LYS A O 1
#

Sequence (197 aa):
MRGQNSDSPLNPVMALSLFLAEQQPSLYLHTHPHDPTIIQLYKTAFALVCHYQVFEQNLFSWIETICDTNEQLFKRTIDKISSGMDMDRTKRICERGIEYNREVKHRLLNESSSNSSQELEYPDRLQLGPLPKKKPATHTMSNQAFEFVQHFKNKSTGRMNWKLCLQMGPSQSLLRSFTTSESLRVSYTSVSQKRNK

Mean predicted aligned error: 17.98 Å

Solvent-accessible surface area (backbone atoms only — not comparable to full-atom values): 12064 Å² total; per-residue (Å²): 139,90,82,76,91,72,87,67,72,66,57,64,68,57,34,52,49,47,56,70,70,67,61,54,96,44,63,86,73,38,98,56,54,83,30,67,59,42,48,49,52,52,53,50,52,48,51,56,51,52,53,50,52,53,48,50,55,52,50,50,53,36,52,50,43,51,50,54,51,48,50,52,52,49,51,56,42,51,52,42,55,74,74,54,78,51,64,69,62,44,49,52,53,50,53,50,51,52,50,50,53,53,52,51,52,43,55,75,76,36,97,79,80,89,84,80,72,95,84,68,88,71,66,78,81,83,78,87,61,84,72,71,85,69,61,79,74,76,64,73,71,46,71,68,36,47,50,50,54,51,52,52,48,74,68,43,84,74,84,75,58,44,61,60,54,54,66,58,22,60,85,69,64,58,39,72,89,50,91,46,41,62,60,48,50,54,39,51,52,57,52,54,57,64,73,76,105

pLDDT: mean 77.46, std 15.84, range [35.5, 96.31]

Foldseek 3Di:
DDDDDDPDADDLVVLVVQCVVVVDPDLVPGPCSPHPSVVVVVVVVVVVVVLVVVVVVLVVQQVVQLVVQVVVLVVVLVVQVVVPDPPVVSVVSVVVNVVLVVVLVCLVVPVDDDDDDDDGDHRDRDPNDPPPPPVPPLPQQDPVNLVLQVVQVVPDDPDDDLVVSLVVCVVVPRNPVDPDSVSSVVNNVVVVVVVVD

Secondary structure (DSSP, 8-state):
-------SPPPHHHHHHHHHHH--SSGGGSS-TT-HHHHHHHHHHHHHHHHHHHHHHHHHHHHHHHHHHHHHHHHHHHHHHHTS--HHHHHHHHHHHHHHHHHHHHHHH-S------TTS--PPP---S-------------HHHHHHHHHHHHHSSSS--HHHHHHHSGGGTTTTT--SHHHHHHHHHHHHHHH--

Radius of gyration: 27.14 Å; Cα contacts (8 Å, |Δi|>4): 101; chains: 1; bounding box: 69×51×64 Å